Protein AF-A0A009RP65-F1 (afdb_monomer)

Structure (mmCIF, N/CA/C/O backbone):
data_AF-A0A009RP65-F1
#
_entry.id   AF-A0A009RP65-F1
#
loop_
_atom_site.group_PDB
_atom_site.id
_atom_site.type_symbol
_atom_site.label_atom_id
_atom_site.label_alt_id
_atom_site.label_comp_id
_atom_site.label_asym_id
_atom_site.label_entity_id
_atom_site.label_seq_id
_atom_site.pdbx_PDB_ins_code
_atom_site.Cartn_x
_atom_site.Cartn_y
_atom_site.Cartn_z
_atom_site.occupancy
_atom_site.B_iso_or_equiv
_atom_site.auth_seq_id
_atom_site.auth_comp_id
_atom_site.auth_asym_id
_atom_site.auth_atom_id
_atom_site.pdbx_PDB_model_num
ATOM 1 N N . ASN A 1 1 ? -35.824 9.167 12.034 1.00 30.77 1 ASN A N 1
ATOM 2 C CA . ASN A 1 1 ? -34.935 8.505 13.010 1.00 30.77 1 ASN A CA 1
ATOM 3 C C . ASN A 1 1 ? -34.384 7.255 12.363 1.00 30.77 1 ASN A C 1
ATOM 5 O O . ASN A 1 1 ? -35.205 6.460 11.928 1.00 30.77 1 ASN A O 1
ATOM 9 N N . PRO A 1 2 ? -33.060 7.107 12.196 1.00 36.19 2 PRO A N 1
ATOM 10 C CA . PRO A 1 2 ? -32.512 5.823 11.779 1.00 36.19 2 PRO A CA 1
ATOM 11 C C . PRO A 1 2 ? -32.839 4.798 12.873 1.00 36.19 2 PRO A C 1
ATOM 13 O O . PRO A 1 2 ? -32.641 5.084 14.053 1.00 36.19 2 PRO A O 1
ATOM 16 N N . GLU A 1 3 ? -33.415 3.661 12.492 1.00 37.75 3 GLU A N 1
ATOM 17 C CA . GLU A 1 3 ? -33.675 2.555 13.413 1.00 37.75 3 GLU A CA 1
ATOM 18 C C . GLU A 1 3 ? -32.343 2.076 14.001 1.00 37.75 3 GLU A C 1
ATOM 20 O O . GLU A 1 3 ? -31.399 1.746 13.276 1.00 37.75 3 GLU A O 1
ATOM 25 N N . THR A 1 4 ? -32.232 2.107 15.328 1.00 45.53 4 THR A N 1
ATOM 26 C CA . THR A 1 4 ? -31.042 1.630 16.031 1.00 45.53 4 THR A CA 1
ATOM 27 C C . THR A 1 4 ? -31.042 0.106 15.969 1.00 45.53 4 THR A C 1
ATOM 29 O O . THR A 1 4 ? -31.763 -0.545 16.714 1.00 45.53 4 THR A O 1
ATOM 32 N N . ASN A 1 5 ? -30.249 -0.465 15.063 1.00 54.22 5 ASN A N 1
ATOM 33 C CA . ASN A 1 5 ? -30.212 -1.913 14.822 1.00 54.22 5 ASN A CA 1
ATOM 34 C C . ASN A 1 5 ? -29.344 -2.692 15.831 1.00 54.22 5 ASN A C 1
ATOM 36 O O . ASN A 1 5 ? -29.377 -3.921 15.833 1.00 54.22 5 ASN A O 1
ATOM 40 N N . PHE A 1 6 ? -28.548 -2.002 16.661 1.00 54.66 6 PHE A N 1
ATOM 41 C CA . PHE A 1 6 ? -27.631 -2.602 17.638 1.00 54.66 6 PHE A CA 1
ATOM 42 C C . PHE A 1 6 ? -27.196 -1.581 18.706 1.00 54.66 6 PHE A C 1
ATOM 44 O O . PHE A 1 6 ? -26.959 -0.419 18.370 1.00 54.66 6 PHE A O 1
ATOM 51 N N . ILE A 1 7 ? -27.057 -1.996 19.968 1.00 63.34 7 ILE A N 1
ATOM 52 C CA . ILE A 1 7 ? -26.554 -1.177 21.086 1.00 63.34 7 ILE A CA 1
ATOM 53 C C . ILE A 1 7 ? -25.253 -1.792 21.613 1.00 63.34 7 ILE A C 1
ATOM 55 O O . ILE A 1 7 ? -25.121 -3.009 21.708 1.00 63.34 7 ILE A O 1
ATOM 59 N N . ILE A 1 8 ? -24.285 -0.950 21.978 1.00 63.00 8 ILE A N 1
ATOM 60 C CA . ILE A 1 8 ? -23.096 -1.379 22.720 1.00 63.00 8 ILE A CA 1
ATOM 61 C C . ILE A 1 8 ? -23.075 -0.659 24.058 1.00 63.00 8 ILE A C 1
ATOM 63 O O . ILE A 1 8 ? -23.090 0.570 24.108 1.00 63.00 8 ILE A O 1
ATOM 67 N N . GLU A 1 9 ? -23.000 -1.436 25.128 1.00 68.88 9 GLU A N 1
ATOM 68 C CA . GLU A 1 9 ? -22.840 -0.948 26.487 1.00 68.88 9 GLU A CA 1
ATOM 69 C C . GLU A 1 9 ? -21.474 -1.370 27.002 1.00 68.88 9 GLU A C 1
ATOM 71 O O . GLU A 1 9 ? -21.092 -2.535 26.945 1.00 68.88 9 GLU A O 1
ATOM 76 N N . VAL A 1 10 ? -20.714 -0.424 27.527 1.00 66.69 10 VAL A N 1
ATOM 77 C CA . VAL A 1 10 ? -19.483 -0.728 28.245 1.00 66.69 10 VAL A CA 1
ATOM 78 C C . VAL A 1 10 ? -19.730 -0.301 29.688 1.00 66.69 10 VAL A C 1
ATOM 80 O O . VAL A 1 10 ? -20.333 0.737 29.950 1.00 66.69 10 VAL A O 1
ATOM 83 N N . ILE A 1 11 ? -19.382 -1.161 30.637 1.00 74.00 11 ILE A N 1
ATOM 84 C CA . ILE A 1 11 ? -19.786 -1.055 32.037 1.00 74.00 11 ILE A CA 1
ATOM 85 C C . ILE A 1 11 ? -18.536 -1.223 32.889 1.00 74.00 11 ILE A C 1
ATOM 87 O O . ILE A 1 11 ? -17.902 -2.279 32.902 1.00 74.00 11 ILE A O 1
ATOM 91 N N . ARG A 1 12 ? -18.172 -0.175 33.628 1.00 74.44 12 ARG A N 1
ATOM 92 C CA . ARG A 1 12 ? -17.060 -0.253 34.574 1.00 74.44 12 ARG A CA 1
ATOM 93 C C . ARG A 1 12 ? -17.535 -0.897 35.876 1.00 74.44 12 ARG A C 1
ATOM 95 O O . ARG A 1 12 ? -18.351 -0.325 36.593 1.00 74.44 12 ARG A O 1
ATOM 102 N N . SER A 1 13 ? -17.000 -2.066 36.201 1.00 80.69 13 SER A N 1
ATOM 103 C CA . SER A 1 13 ? -17.243 -2.762 37.462 1.00 80.69 13 SER A CA 1
ATOM 104 C C . SER A 1 13 ? -16.479 -2.106 38.611 1.00 80.69 13 SER A C 1
ATOM 106 O O . SER A 1 13 ? -15.271 -1.865 38.522 1.00 80.69 13 SER A O 1
ATOM 108 N N . ALA A 1 14 ? -17.169 -1.874 39.728 1.00 78.00 14 ALA A N 1
ATOM 109 C CA . ALA A 1 14 ? -16.557 -1.392 40.965 1.00 78.00 14 ALA A CA 1
ATOM 110 C C . ALA A 1 14 ? -15.681 -2.460 41.648 1.00 78.00 14 ALA A C 1
ATOM 112 O O . ALA A 1 14 ? -14.744 -2.116 42.367 1.00 78.00 14 ALA A O 1
ATOM 113 N N . SER A 1 15 ? -15.957 -3.745 41.409 1.00 80.50 15 SER A N 1
ATOM 114 C CA . SER A 1 15 ? -15.216 -4.881 41.965 1.00 80.50 15 SER A CA 1
ATOM 115 C C . SER A 1 15 ? -14.414 -5.631 40.888 1.00 80.50 15 SER A C 1
ATOM 117 O O . SER A 1 15 ? -14.840 -5.670 39.727 1.00 80.50 15 SER A O 1
ATOM 119 N N . PRO A 1 16 ? -13.271 -6.252 41.247 1.00 80.69 16 PRO A N 1
ATOM 120 C CA . PRO A 1 16 ? -12.480 -7.052 40.317 1.00 80.69 16 PRO A CA 1
ATOM 121 C C . PRO A 1 16 ? -13.285 -8.210 39.724 1.00 80.69 16 PRO A C 1
ATOM 123 O O . PRO A 1 16 ? -13.956 -8.952 40.447 1.00 80.69 16 PRO A O 1
ATOM 126 N N . LEU A 1 17 ? -13.190 -8.386 38.408 1.00 81.25 17 LEU A N 1
ATOM 127 C CA . LEU A 1 17 ? -13.858 -9.469 37.693 1.00 81.25 17 LEU A CA 1
ATOM 128 C C . LEU A 1 17 ? -13.022 -10.752 37.750 1.00 81.25 17 LEU A C 1
ATOM 130 O O . LEU A 1 17 ? -11.793 -10.730 37.654 1.00 81.25 17 LEU A O 1
ATOM 134 N N . LYS A 1 18 ? -13.687 -11.903 37.890 1.00 75.75 18 LYS A N 1
ATOM 135 C CA . LYS A 1 18 ? -13.013 -13.207 37.869 1.00 75.75 18 LYS A CA 1
ATOM 136 C C . LYS A 1 18 ? -12.710 -13.608 36.426 1.00 75.75 18 LYS A C 1
ATOM 138 O O . LYS A 1 18 ? -13.620 -13.954 35.684 1.00 75.75 18 LYS A O 1
ATOM 143 N N . GLY A 1 19 ? -11.429 -13.610 36.061 1.00 70.38 19 GLY A N 1
ATOM 144 C CA . GLY A 1 19 ? -10.958 -14.131 34.771 1.00 70.38 19 GLY A CA 1
ATOM 145 C C . GLY A 1 19 ? -10.818 -13.099 33.648 1.00 70.38 19 GLY A C 1
ATOM 146 O O . GLY A 1 19 ? -10.384 -13.477 32.566 1.00 70.38 19 GLY A O 1
ATOM 147 N N . GLY A 1 20 ? -11.104 -11.819 33.909 1.00 79.00 20 GLY A N 1
ATOM 148 C CA . GLY A 1 20 ? -10.944 -10.718 32.955 1.00 79.00 20 GLY A CA 1
ATOM 149 C C . GLY A 1 20 ? -12.268 -10.036 32.605 1.00 79.00 20 GLY A C 1
ATOM 150 O O . GLY A 1 20 ? -13.203 -10.056 33.404 1.00 79.00 20 GLY A O 1
ATOM 151 N N . ALA A 1 21 ? -12.339 -9.403 31.435 1.00 79.06 21 ALA A N 1
ATOM 152 C CA . ALA A 1 21 ? -13.537 -8.690 31.002 1.00 79.06 21 ALA A CA 1
ATOM 153 C C . ALA A 1 21 ? -14.664 -9.672 30.654 1.00 79.06 21 ALA A C 1
ATOM 155 O O . ALA A 1 21 ? -14.448 -10.661 29.954 1.00 79.06 21 ALA A O 1
ATOM 156 N N . LEU A 1 22 ? -15.880 -9.381 31.109 1.00 80.12 22 LEU A N 1
ATOM 157 C CA . LEU A 1 22 ? -17.072 -10.149 30.758 1.00 80.12 22 LEU A CA 1
ATOM 158 C C . LEU A 1 22 ? -17.740 -9.494 29.552 1.00 80.12 22 LEU A C 1
ATOM 160 O O . LEU A 1 22 ? -18.088 -8.319 29.608 1.00 80.12 22 LEU A O 1
ATOM 164 N N . VAL A 1 23 ? -17.949 -10.253 28.483 1.00 74.56 23 VAL A N 1
ATOM 165 C CA . VAL A 1 23 ? -18.603 -9.778 27.263 1.00 74.56 23 VAL A CA 1
ATOM 166 C C . VAL A 1 23 ? -19.864 -10.592 27.013 1.00 74.56 23 VAL A C 1
ATOM 168 O O . VAL A 1 23 ? -19.821 -11.818 27.027 1.00 74.56 23 VAL A O 1
ATOM 171 N N . GLN A 1 24 ? -21.004 -9.934 26.819 1.00 73.19 24 GLN A N 1
ATOM 172 C CA . GLN A 1 24 ? -22.311 -10.589 26.711 1.00 73.19 24 GLN A CA 1
ATOM 173 C C . GLN A 1 24 ? -23.106 -10.035 25.537 1.00 73.19 24 GLN A C 1
ATOM 175 O O . GLN A 1 24 ? -23.100 -8.830 25.308 1.00 73.19 24 GLN A O 1
ATOM 180 N N . ILE A 1 25 ? -23.816 -10.908 24.822 1.00 66.62 25 ILE A N 1
ATOM 181 C CA . ILE A 1 25 ? -24.779 -10.504 23.796 1.00 66.62 25 ILE A CA 1
ATOM 182 C C . ILE A 1 25 ? -26.175 -10.807 24.324 1.00 66.62 25 ILE A C 1
ATOM 184 O O . ILE A 1 25 ? -26.576 -11.965 24.433 1.00 66.62 25 ILE A O 1
ATOM 188 N N . ALA A 1 26 ? -26.939 -9.759 24.610 1.00 69.19 26 ALA A N 1
ATOM 189 C CA . ALA A 1 26 ? -28.363 -9.869 24.863 1.00 69.19 26 ALA A CA 1
ATOM 190 C C . ALA A 1 26 ? -29.117 -9.761 23.528 1.00 69.19 26 ALA A C 1
ATOM 192 O O . ALA A 1 26 ? -29.086 -8.727 22.860 1.00 69.19 26 ALA A O 1
ATOM 193 N N . LYS A 1 27 ? -29.817 -10.835 23.144 1.00 60.75 27 LYS A N 1
ATOM 194 C CA . LYS A 1 27 ? -30.819 -10.836 22.065 1.00 60.75 27 LYS A CA 1
ATOM 195 C C . LYS A 1 27 ? -32.222 -10.920 22.685 1.00 60.75 27 LYS A C 1
ATOM 197 O O . LYS A 1 27 ? -32.741 -12.026 22.843 1.00 60.75 27 LYS A O 1
ATOM 202 N N . PRO A 1 28 ? -32.829 -9.798 23.103 1.00 58.56 28 PRO A N 1
ATOM 203 C CA . PRO A 1 28 ? -34.212 -9.811 23.569 1.00 58.56 28 PRO A CA 1
ATOM 204 C C . PRO A 1 28 ? -35.181 -10.121 22.411 1.00 58.56 28 PRO A C 1
ATOM 206 O O . PRO A 1 28 ? -34.918 -9.763 21.265 1.00 58.56 28 PRO A O 1
ATOM 209 N N . ALA A 1 29 ? -36.295 -10.804 22.709 1.00 50.81 29 ALA A N 1
ATOM 210 C CA . ALA A 1 29 ? -37.326 -11.166 21.723 1.00 50.81 29 ALA A CA 1
ATOM 211 C C . ALA A 1 29 ? -38.068 -9.938 21.154 1.00 50.81 29 ALA A C 1
ATOM 213 O O . ALA A 1 29 ? -38.496 -9.951 20.004 1.00 50.81 29 ALA A O 1
ATOM 214 N N . GLU A 1 30 ? -38.148 -8.868 21.945 1.00 47.22 30 GLU A N 1
ATOM 215 C CA . GLU A 1 30 ? -38.510 -7.516 21.529 1.00 47.22 30 G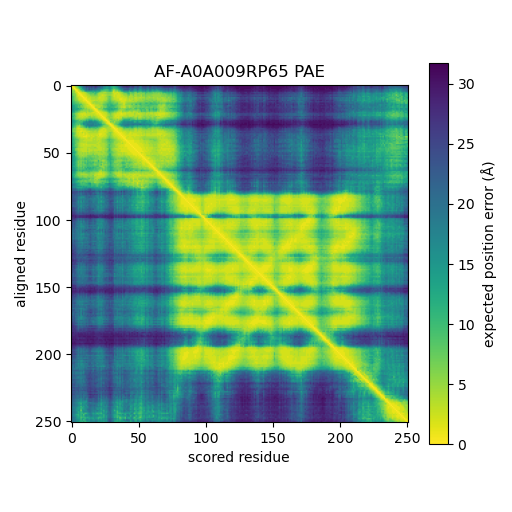LU A CA 1
ATOM 216 C C . GLU A 1 30 ? -37.466 -6.562 22.116 1.00 47.22 30 GLU A C 1
ATOM 218 O O . GLU A 1 30 ? -37.318 -6.461 23.335 1.00 47.22 30 GLU A O 1
ATOM 223 N N . GLY A 1 31 ? -36.687 -5.903 21.261 1.00 58.69 31 GLY A N 1
ATOM 224 C CA . GLY A 1 31 ? -35.648 -4.967 21.681 1.00 58.69 31 GLY A CA 1
ATOM 225 C C . GLY A 1 31 ? -34.472 -4.921 20.714 1.00 58.69 31 GLY A C 1
ATOM 226 O O . GLY A 1 31 ? -34.338 -5.753 19.817 1.00 58.69 31 GLY A O 1
ATOM 227 N N . VAL A 1 32 ? -33.612 -3.925 20.895 1.00 62.47 32 VAL A N 1
ATOM 228 C CA . VAL A 1 32 ? -32.390 -3.789 20.101 1.00 62.47 32 VAL A CA 1
ATOM 229 C C . VAL A 1 32 ? -31.339 -4.753 20.666 1.00 62.47 32 VAL A C 1
ATOM 231 O O . VAL A 1 32 ? -31.161 -4.774 21.883 1.00 62.47 32 VAL A O 1
ATOM 234 N N . PRO A 1 33 ? -30.649 -5.564 19.841 1.00 62.56 33 PRO A N 1
ATOM 235 C CA . PRO A 1 33 ? -29.586 -6.433 20.331 1.00 62.56 33 PRO A CA 1
ATOM 236 C C . PRO A 1 33 ? -28.480 -5.605 20.992 1.00 62.56 33 PRO A C 1
ATOM 238 O O . PRO A 1 33 ? -28.014 -4.626 20.403 1.00 62.56 33 PRO A O 1
ATOM 241 N N . THR A 1 34 ? -28.056 -6.014 22.188 1.00 67.25 34 THR A N 1
ATOM 242 C CA . THR A 1 34 ? -27.082 -5.274 23.003 1.00 67.25 34 THR A CA 1
ATOM 243 C C . THR A 1 34 ? -25.837 -6.114 23.261 1.00 67.25 34 THR A C 1
ATOM 245 O O . THR A 1 34 ? -25.938 -7.243 23.741 1.00 67.25 34 THR A O 1
ATOM 248 N N . LEU A 1 35 ? -24.662 -5.556 22.973 1.00 69.38 35 LEU A N 1
ATOM 249 C CA . LEU A 1 35 ? -23.364 -6.102 23.364 1.00 69.38 35 LEU A CA 1
ATOM 250 C C . LEU A 1 35 ? -22.852 -5.362 24.597 1.00 69.38 35 LEU A C 1
ATOM 252 O O . LEU A 1 35 ? -22.523 -4.181 24.513 1.00 69.38 35 LEU A O 1
ATOM 256 N N . SER A 1 36 ? -22.771 -6.058 25.725 1.00 72.12 36 SER A N 1
ATOM 257 C CA . SER A 1 36 ? -22.310 -5.503 26.997 1.00 72.12 36 SER A CA 1
ATOM 258 C C . SER A 1 36 ? -20.877 -5.954 27.290 1.00 72.12 36 SER A C 1
ATOM 260 O O . SER A 1 36 ? -20.615 -7.154 27.345 1.00 72.12 36 SER A O 1
ATOM 262 N N . ILE A 1 37 ? -19.949 -5.019 27.513 1.00 74.06 37 ILE A N 1
ATOM 263 C CA . ILE A 1 37 ? -18.588 -5.288 28.007 1.00 74.06 37 ILE A CA 1
ATOM 264 C C . ILE A 1 37 ? -18.480 -4.785 29.439 1.00 74.06 37 ILE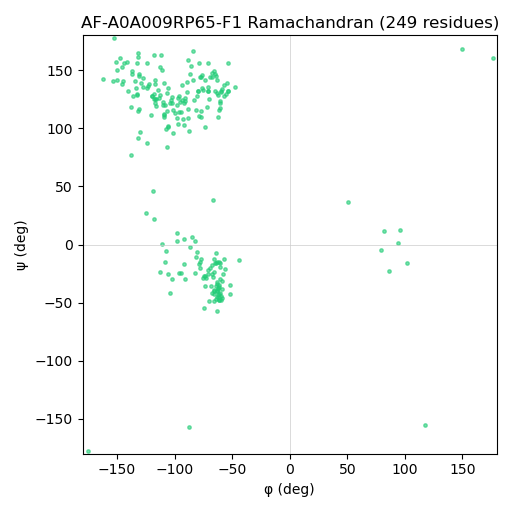 A C 1
ATOM 266 O O . ILE A 1 37 ? -18.457 -3.582 29.680 1.00 74.06 37 ILE A O 1
ATOM 270 N N . THR A 1 38 ? -18.339 -5.690 30.395 1.00 78.12 38 THR A N 1
ATOM 271 C CA . THR A 1 38 ? -18.039 -5.340 31.782 1.00 78.12 38 THR A CA 1
ATOM 272 C C . THR A 1 38 ? -16.540 -5.474 32.035 1.00 78.12 38 THR A C 1
ATOM 274 O O . THR A 1 38 ? -15.966 -6.534 31.786 1.00 78.12 38 THR A O 1
ATOM 277 N N . TYR A 1 39 ? -15.903 -4.415 32.536 1.00 78.12 39 TYR A N 1
ATOM 278 C CA . TYR A 1 39 ? -14.461 -4.363 32.810 1.00 78.12 39 TYR A CA 1
ATOM 279 C C . TYR A 1 39 ? -14.179 -3.689 34.157 1.00 78.12 39 TYR A C 1
ATOM 281 O O . TYR A 1 39 ? -14.918 -2.804 34.575 1.00 78.12 39 TYR A O 1
ATOM 289 N N . HIS A 1 40 ? -13.107 -4.072 34.843 1.00 75.12 40 HIS A N 1
ATOM 290 C CA . HIS A 1 40 ? -12.631 -3.406 36.057 1.00 75.12 40 HIS A CA 1
ATOM 291 C C . HIS A 1 40 ? -11.390 -2.547 35.778 1.00 75.12 40 HIS A C 1
ATOM 293 O O . HIS A 1 40 ? -11.301 -1.408 36.249 1.00 75.12 40 HIS A O 1
ATOM 299 N N . THR A 1 41 ? -10.454 -3.065 34.974 1.00 73.31 41 THR A N 1
ATOM 300 C CA . THR A 1 41 ? -9.183 -2.394 34.644 1.00 73.31 41 THR A CA 1
ATOM 301 C C . THR A 1 41 ? -9.085 -1.976 33.165 1.00 73.31 41 THR A C 1
ATOM 303 O O . THR A 1 41 ? -9.684 -2.611 32.296 1.00 73.31 41 THR A O 1
ATOM 306 N N . PRO A 1 42 ? -8.310 -0.928 32.818 1.00 67.25 42 PRO A N 1
ATOM 307 C CA . PRO A 1 42 ? -8.092 -0.534 31.418 1.00 67.25 42 PRO A CA 1
ATOM 308 C C . PRO A 1 42 ? -7.473 -1.640 30.546 1.00 67.25 42 PRO A C 1
ATOM 310 O O . PRO A 1 42 ? -7.747 -1.724 29.347 1.00 67.25 42 PRO A O 1
ATOM 313 N N . GLN A 1 43 ? -6.646 -2.505 31.142 1.00 67.25 43 GLN A N 1
ATOM 314 C CA . GLN A 1 43 ? -6.057 -3.658 30.461 1.00 67.25 43 GLN A CA 1
ATOM 315 C C . GLN A 1 43 ? -7.127 -4.683 30.068 1.00 67.25 43 GLN A C 1
ATOM 317 O O . GLN A 1 43 ? -7.112 -5.165 28.939 1.00 67.25 43 GLN A O 1
ATOM 322 N N . GLU A 1 44 ? -8.091 -4.959 30.950 1.00 69.88 44 GLU A N 1
ATOM 323 C CA . GLU A 1 44 ? -9.236 -5.833 30.656 1.00 69.88 44 GLU A CA 1
ATOM 324 C C . GLU A 1 44 ? -10.084 -5.298 29.506 1.00 69.88 44 GLU A C 1
ATOM 326 O O . GLU A 1 44 ? -10.470 -6.061 28.626 1.00 69.88 44 GLU A O 1
ATOM 331 N N . LEU A 1 45 ? -10.328 -3.987 29.476 1.00 64.25 45 LEU A N 1
ATOM 332 C CA . LEU A 1 45 ? -11.065 -3.352 28.386 1.00 64.25 45 LEU A CA 1
ATOM 333 C C . LEU A 1 45 ? -10.325 -3.493 27.050 1.00 64.25 45 LEU A C 1
ATOM 335 O O . LEU A 1 45 ? -10.918 -3.878 26.046 1.00 64.25 45 LEU A O 1
ATOM 339 N N . THR A 1 46 ? -9.014 -3.246 27.049 1.00 65.38 46 THR A N 1
ATOM 340 C CA . THR A 1 46 ? -8.169 -3.398 25.852 1.00 65.38 46 THR A CA 1
ATOM 341 C C . THR A 1 46 ? -8.153 -4.846 25.362 1.00 65.38 46 THR A C 1
ATOM 343 O O . THR A 1 46 ? -8.283 -5.106 24.167 1.00 65.38 46 THR A O 1
ATOM 346 N N . ALA A 1 47 ? -8.034 -5.804 26.281 1.00 69.75 47 ALA A N 1
ATOM 347 C CA . ALA A 1 47 ? -8.071 -7.219 25.951 1.00 69.75 47 ALA A CA 1
ATOM 348 C C . ALA A 1 47 ? -9.447 -7.656 25.429 1.00 69.75 47 ALA A C 1
ATOM 350 O O . ALA A 1 47 ? -9.500 -8.398 24.453 1.00 69.75 47 ALA A O 1
ATOM 351 N N . ALA A 1 48 ? -10.551 -7.152 25.992 1.00 69.81 48 ALA A N 1
ATOM 352 C CA . ALA A 1 48 ? -11.891 -7.419 25.472 1.00 69.81 48 ALA A CA 1
ATOM 353 C C . ALA A 1 48 ? -12.075 -6.915 24.039 1.00 69.81 48 ALA A C 1
ATOM 355 O O . ALA A 1 48 ? -12.614 -7.640 23.204 1.00 69.81 48 ALA A O 1
ATOM 356 N N . ILE A 1 49 ? -11.580 -5.712 23.735 1.00 68.00 49 ILE A N 1
ATOM 357 C CA . ILE A 1 49 ? -11.577 -5.181 22.366 1.00 68.00 49 ILE A CA 1
ATOM 358 C C . ILE A 1 49 ? -10.773 -6.110 21.454 1.00 68.00 49 ILE A C 1
ATOM 360 O O . ILE A 1 49 ? -11.280 -6.506 20.410 1.00 68.00 49 ILE A O 1
ATOM 364 N N . ASN A 1 50 ? -9.570 -6.523 21.871 1.00 69.44 50 ASN A N 1
ATOM 365 C CA . ASN A 1 50 ? -8.727 -7.446 21.104 1.00 69.44 50 ASN A CA 1
ATOM 366 C C . ASN A 1 50 ? -9.384 -8.822 20.883 1.00 69.44 50 ASN A C 1
ATOM 368 O O . ASN A 1 50 ? -9.205 -9.419 19.824 1.00 69.44 50 ASN A O 1
ATOM 372 N N . GLY A 1 51 ? -10.157 -9.323 21.851 1.00 68.75 51 GLY A N 1
ATOM 373 C CA . GLY A 1 51 ? -10.953 -10.545 21.713 1.00 68.75 51 GLY A CA 1
ATOM 374 C C . GLY A 1 51 ? -12.095 -10.384 20.710 1.00 68.75 51 GLY A C 1
ATOM 375 O O . GLY A 1 51 ? -12.301 -11.243 19.861 1.00 68.75 51 GLY A O 1
ATOM 376 N N . LEU A 1 52 ? -12.786 -9.246 20.726 1.00 66.62 52 LEU A N 1
ATOM 377 C CA . LEU A 1 52 ? -13.902 -8.968 19.814 1.00 66.62 52 LEU A CA 1
ATOM 378 C C . LEU A 1 52 ? -13.489 -8.782 18.354 1.00 66.62 52 LEU A C 1
ATOM 380 O O . LEU A 1 52 ? -14.309 -8.938 17.454 1.00 66.62 52 LEU A O 1
ATOM 384 N N . ILE A 1 53 ? -12.218 -8.475 18.121 1.00 63.09 53 ILE A N 1
ATOM 385 C CA . ILE A 1 53 ? -11.613 -8.421 16.788 1.00 63.09 53 ILE A CA 1
ATOM 386 C C . ILE A 1 53 ? -10.859 -9.714 16.452 1.00 63.09 53 ILE A C 1
ATOM 388 O O . ILE A 1 53 ? -10.242 -9.836 15.403 1.00 63.09 53 ILE A O 1
ATOM 392 N N . ASN A 1 54 ? -10.870 -10.721 17.317 1.00 64.06 54 ASN A N 1
ATOM 393 C CA . ASN A 1 54 ? -10.214 -11.986 17.030 1.00 64.06 54 ASN A CA 1
ATOM 394 C C . ASN A 1 54 ? -11.274 -13.055 16.719 1.00 64.06 54 ASN A C 1
ATOM 396 O O . ASN A 1 54 ? -12.022 -13.431 17.624 1.00 64.06 54 ASN A O 1
ATOM 400 N N . PRO A 1 55 ? -11.335 -13.590 15.480 1.00 60.06 55 PRO A N 1
ATOM 401 C CA . PRO A 1 55 ? -12.360 -14.557 15.077 1.00 60.06 55 PRO A CA 1
ATOM 402 C C . PRO A 1 55 ? -12.486 -15.752 16.031 1.00 60.06 55 PRO A C 1
ATOM 404 O O . PRO A 1 55 ? -13.589 -16.220 16.301 1.00 60.06 55 PRO A O 1
ATOM 407 N N . THR A 1 56 ? -11.365 -16.199 16.604 1.00 67.25 56 THR A N 1
ATOM 408 C CA . THR A 1 56 ? -11.303 -17.309 17.566 1.00 67.25 56 THR A CA 1
ATOM 409 C C . THR A 1 56 ? -12.061 -17.016 18.865 1.00 67.25 56 THR A C 1
ATOM 411 O O . THR A 1 56 ? -12.632 -17.919 19.470 1.00 67.25 56 THR A O 1
ATOM 414 N N . TYR A 1 57 ? -12.070 -15.760 19.310 1.00 67.00 57 TYR A N 1
ATOM 415 C CA . TYR A 1 57 ? -12.751 -15.336 20.534 1.00 67.00 57 TYR A CA 1
ATOM 416 C C . TYR A 1 57 ? -14.190 -14.889 20.257 1.00 67.00 57 TYR A C 1
ATOM 418 O O . TYR A 1 57 ? -15.056 -15.094 21.103 1.00 67.00 57 TYR A O 1
ATOM 426 N N . VAL A 1 58 ? -14.473 -14.364 19.058 1.00 62.16 58 VAL A N 1
ATOM 427 C CA . VAL A 1 58 ? -15.839 -14.020 18.626 1.00 62.16 58 VAL A CA 1
ATOM 428 C C . VAL A 1 58 ? -16.758 -15.244 18.644 1.00 62.16 58 VAL A C 1
ATOM 430 O O . VAL A 1 58 ? -17.884 -15.131 19.114 1.00 62.16 58 VAL A O 1
ATOM 433 N N . GLN A 1 59 ? -16.273 -16.428 18.251 1.00 60.28 59 GLN A N 1
ATOM 434 C CA . GLN A 1 59 ? -17.052 -17.679 18.322 1.00 60.28 59 GLN A CA 1
ATOM 435 C C . GLN A 1 59 ? -17.542 -18.022 19.741 1.00 60.28 59 GLN A C 1
ATOM 437 O O . GLN A 1 59 ? -18.552 -18.697 19.908 1.00 60.28 59 GLN A O 1
ATOM 442 N N . GLN A 1 60 ? -16.867 -17.543 20.792 1.00 63.62 60 GLN A N 1
ATOM 443 C CA . GLN A 1 60 ? -17.294 -17.791 22.174 1.00 63.62 60 GLN A CA 1
ATOM 444 C C . GLN A 1 60 ? -18.573 -17.016 22.529 1.00 63.62 60 GLN A C 1
ATOM 446 O O . GLN A 1 60 ? -19.308 -17.417 23.432 1.00 63.62 60 GLN A O 1
ATOM 451 N N . LEU A 1 61 ? -18.878 -15.940 21.796 1.00 60.06 61 LEU A N 1
ATOM 452 C CA . LEU A 1 61 ? -20.078 -15.125 21.993 1.00 60.06 61 LEU A CA 1
ATOM 453 C C . LEU A 1 61 ? -21.352 -15.769 21.436 1.00 60.06 61 LEU A C 1
ATOM 455 O O . LEU A 1 61 ? -22.444 -15.350 21.820 1.00 60.06 61 LEU A O 1
ATOM 459 N N . ASP A 1 62 ? -21.239 -16.832 20.631 1.00 58.81 62 ASP A N 1
ATOM 460 C CA . ASP A 1 62 ? -22.392 -17.625 20.172 1.00 58.81 62 ASP A CA 1
ATOM 461 C C . ASP A 1 62 ? -23.131 -18.310 21.341 1.00 58.81 62 ASP A C 1
ATOM 463 O O . ASP A 1 62 ? -24.276 -18.737 21.204 1.00 58.81 62 ASP A O 1
ATOM 467 N N . THR A 1 63 ? -22.501 -18.369 22.521 1.00 61.22 63 THR A N 1
ATOM 468 C CA . THR A 1 63 ? -23.073 -18.911 23.765 1.00 61.22 63 THR A CA 1
ATOM 469 C C . THR A 1 63 ? -23.776 -17.868 24.646 1.00 61.22 63 THR A C 1
ATOM 471 O O . THR A 1 63 ? -24.220 -18.184 25.748 1.00 61.22 63 THR A O 1
ATOM 474 N 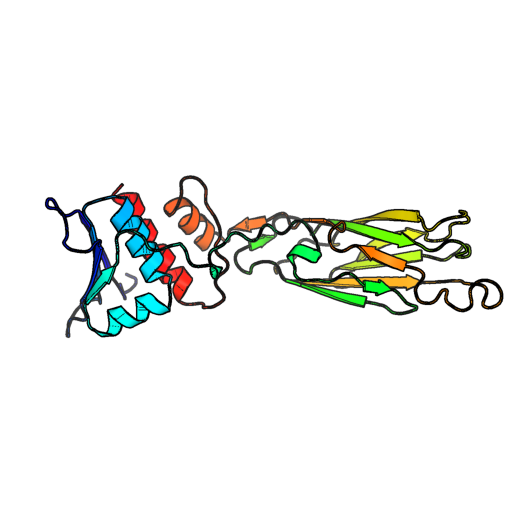N . GLY A 1 64 ? -23.900 -16.618 24.181 1.00 58.59 64 GLY A N 1
ATOM 475 C CA . GLY A 1 64 ? -24.575 -15.521 24.889 1.00 58.59 64 GLY A CA 1
ATOM 476 C C . GLY A 1 64 ? -23.690 -14.750 25.879 1.00 58.59 64 GLY A C 1
ATOM 477 O O . GLY A 1 64 ? -23.946 -13.573 26.136 1.00 58.59 64 GLY A O 1
ATOM 478 N N . SER A 1 65 ? -22.604 -15.348 26.384 1.00 70.75 65 SER A N 1
ATOM 479 C CA . SER A 1 65 ? -21.590 -14.652 27.189 1.00 70.75 65 SER A CA 1
ATOM 480 C C . SER A 1 65 ? -20.217 -15.313 27.104 1.00 70.75 65 SER A C 1
ATOM 482 O O . SER A 1 65 ? -20.128 -16.534 27.179 1.00 70.75 65 SER A O 1
ATOM 484 N N . ALA A 1 66 ? -19.153 -14.516 27.049 1.00 75.94 66 ALA A N 1
ATOM 485 C CA . ALA A 1 66 ? -17.767 -14.963 27.080 1.00 75.94 66 ALA A CA 1
ATOM 486 C C . ALA A 1 66 ? -16.962 -14.167 28.118 1.00 75.94 66 ALA A C 1
ATOM 488 O O . ALA A 1 66 ? -17.185 -12.973 28.319 1.00 75.94 66 ALA A O 1
ATOM 489 N N . ILE A 1 67 ? -16.007 -14.828 28.774 1.00 79.75 67 ILE A N 1
ATOM 490 C CA . ILE A 1 67 ? -15.022 -14.164 29.635 1.00 79.75 67 ILE A CA 1
ATOM 491 C C . ILE A 1 67 ? -13.729 -14.059 28.839 1.00 79.75 67 ILE A C 1
ATOM 493 O O . ILE A 1 67 ? -13.117 -15.073 28.500 1.00 79.75 67 ILE A O 1
ATOM 497 N N . PHE A 1 68 ? -13.314 -12.832 28.544 1.00 80.50 68 PHE A N 1
ATOM 498 C CA . PHE A 1 68 ? -12.066 -12.565 27.850 1.00 80.50 68 PHE A CA 1
ATOM 499 C C . PHE A 1 68 ? -10.923 -12.368 28.848 1.00 80.50 68 PHE A C 1
ATOM 501 O O . PHE A 1 68 ? -11.033 -11.515 29.735 1.00 80.50 68 PHE A O 1
ATOM 508 N N . PRO A 1 69 ? -9.816 -13.131 28.710 1.00 81.06 69 PRO A N 1
ATOM 509 C CA . PRO A 1 69 ? -8.639 -12.979 29.553 1.00 81.06 69 PRO A CA 1
ATOM 510 C C . PRO A 1 69 ? -8.111 -11.546 29.582 1.00 81.06 69 PRO A C 1
ATOM 512 O O . PRO A 1 69 ? -8.258 -10.789 28.628 1.00 81.06 69 PRO A O 1
ATOM 515 N N . THR A 1 70 ? -7.395 -11.204 30.649 1.00 75.25 70 THR A N 1
ATOM 516 C CA . THR A 1 70 ? -6.771 -9.883 30.842 1.00 75.25 70 THR A CA 1
ATOM 517 C C . THR A 1 70 ? -5.677 -9.552 29.821 1.00 75.25 70 THR A C 1
ATOM 519 O O . THR A 1 70 ? -5.301 -8.391 29.677 1.00 75.25 70 THR A O 1
ATOM 522 N N . THR A 1 71 ? -5.167 -10.552 29.099 1.00 76.50 71 THR A N 1
ATOM 523 C CA . THR A 1 71 ? -4.135 -10.403 28.068 1.00 76.50 71 THR A CA 1
ATOM 524 C C . THR A 1 71 ? -4.538 -11.149 26.801 1.00 76.50 71 THR A C 1
ATOM 526 O O . THR A 1 71 ? -4.236 -12.331 26.641 1.00 76.50 71 THR A O 1
ATOM 529 N N . ILE A 1 72 ? -5.204 -10.445 25.887 1.00 72.62 72 ILE A N 1
ATOM 530 C CA . ILE A 1 72 ? -5.394 -10.877 24.500 1.00 72.62 72 ILE A CA 1
ATOM 531 C C . ILE A 1 72 ? -4.547 -9.959 23.619 1.00 72.62 72 ILE A C 1
ATOM 533 O O . ILE A 1 72 ? -4.697 -8.735 23.661 1.00 72.62 72 ILE A O 1
ATOM 537 N N . SER A 1 73 ? -3.635 -10.538 22.839 1.00 67.44 73 SER A N 1
ATOM 538 C CA . SER A 1 73 ? -2.842 -9.791 21.860 1.00 67.44 73 SER A CA 1
ATOM 539 C C . SER A 1 73 ? -3.731 -9.274 20.730 1.00 67.44 73 SER A C 1
ATOM 541 O O . SER A 1 73 ? -4.651 -9.967 20.297 1.00 67.44 73 SER A O 1
ATOM 543 N N . ALA A 1 74 ? -3.429 -8.079 20.218 1.00 60.44 74 ALA A N 1
ATOM 544 C CA . ALA A 1 74 ? -4.059 -7.593 18.996 1.00 60.44 74 ALA A CA 1
ATOM 545 C C . ALA A 1 74 ? -3.810 -8.600 17.855 1.00 60.44 74 ALA A C 1
ATOM 547 O O . ALA A 1 74 ? -2.695 -9.130 17.743 1.00 60.44 74 ALA A O 1
ATOM 548 N N . PRO A 1 75 ? -4.822 -8.906 17.031 1.00 55.78 75 PRO A N 1
ATOM 549 C CA . PRO A 1 75 ? -4.682 -9.908 15.991 1.00 55.78 75 PRO A CA 1
ATOM 550 C C . PRO A 1 75 ? -3.666 -9.459 14.934 1.00 55.78 75 PRO A C 1
ATOM 552 O O . PRO A 1 75 ? -3.512 -8.270 14.660 1.00 55.78 75 PRO A O 1
ATOM 555 N N . ALA A 1 76 ? -2.971 -10.421 14.319 1.00 51.12 76 ALA A N 1
ATOM 556 C CA . ALA A 1 76 ? -1.910 -10.140 13.348 1.00 51.12 76 ALA A CA 1
ATOM 557 C C . ALA A 1 76 ? -2.409 -9.360 12.116 1.00 51.12 76 ALA A C 1
ATOM 559 O O . ALA A 1 76 ? -1.667 -8.558 11.560 1.00 51.12 76 ALA A O 1
ATOM 560 N N . TRP A 1 77 ? -3.679 -9.534 11.734 1.00 49.50 77 TRP A N 1
ATOM 561 C CA . TRP A 1 77 ? -4.313 -8.767 10.657 1.00 49.50 77 TRP A CA 1
ATOM 562 C C . TRP A 1 77 ? -4.485 -7.278 11.007 1.00 49.50 77 TRP A C 1
ATOM 564 O O . TRP A 1 77 ? -4.477 -6.423 10.128 1.00 49.50 77 TRP A O 1
ATOM 574 N N . ALA A 1 78 ? -4.553 -6.939 12.299 1.00 44.19 78 ALA A N 1
ATOM 575 C CA . ALA A 1 78 ? -4.598 -5.560 12.776 1.00 44.19 78 ALA A CA 1
ATOM 576 C C . ALA A 1 78 ? -3.201 -4.925 12.913 1.00 44.19 78 ALA A C 1
ATOM 578 O O . ALA A 1 78 ? -3.082 -3.806 13.417 1.00 44.19 78 ALA A O 1
ATOM 579 N N . GLN A 1 79 ? -2.132 -5.611 12.482 1.00 46.91 79 GLN A N 1
ATOM 580 C CA . GLN A 1 79 ? -0.786 -5.046 12.492 1.00 46.91 79 GLN A CA 1
ATOM 581 C C . GLN A 1 79 ? -0.593 -4.047 11.348 1.00 46.91 79 GLN A C 1
ATOM 583 O O . GLN A 1 79 ? -0.958 -4.272 10.196 1.00 46.91 79 GLN A O 1
ATOM 588 N N . PHE A 1 80 ? 0.007 -2.913 11.697 1.00 53.56 80 PHE A N 1
ATOM 589 C CA . PHE A 1 80 ? 0.226 -1.777 10.812 1.00 53.56 80 PHE A CA 1
ATOM 590 C C . PHE A 1 80 ? 1.131 -2.142 9.639 1.00 53.56 80 PHE A C 1
ATOM 592 O O . PHE A 1 80 ? 2.340 -2.297 9.811 1.00 53.56 80 PHE A O 1
ATOM 599 N N . LYS A 1 81 ? 0.573 -2.204 8.427 1.00 57.12 81 LYS A N 1
ATOM 600 C CA . LYS A 1 81 ? 1.388 -2.286 7.215 1.00 57.12 81 LYS A CA 1
ATOM 601 C C . LYS A 1 81 ? 1.730 -0.875 6.749 1.00 57.12 81 LYS A C 1
ATOM 603 O O . LYS A 1 81 ? 0.916 -0.197 6.124 1.00 57.12 81 LYS A O 1
ATOM 608 N N . LYS A 1 82 ? 2.928 -0.407 7.098 1.00 71.38 82 LYS A N 1
ATOM 609 C CA . LYS A 1 82 ? 3.502 0.779 6.460 1.00 71.38 82 LYS A CA 1
ATOM 610 C C . LYS A 1 82 ? 3.873 0.389 5.031 1.00 71.38 82 LYS A C 1
ATOM 612 O O . LYS A 1 82 ? 4.562 -0.604 4.837 1.00 71.38 82 LYS A O 1
ATOM 617 N N . ILE A 1 83 ? 3.366 1.134 4.055 1.00 83.44 83 ILE A N 1
ATOM 618 C CA . ILE A 1 83 ? 3.664 0.912 2.640 1.00 83.44 83 ILE A CA 1
ATOM 619 C C . ILE A 1 83 ? 4.583 2.045 2.198 1.00 83.44 83 ILE A C 1
ATOM 621 O O . ILE A 1 83 ? 4.105 3.152 1.951 1.00 83.44 83 ILE A O 1
ATOM 625 N N . ASP A 1 84 ? 5.884 1.766 2.142 1.00 88.12 84 ASP A N 1
ATOM 626 C CA . ASP A 1 84 ? 6.902 2.697 1.644 1.00 88.12 84 ASP A CA 1
ATOM 627 C C . ASP A 1 84 ? 7.530 2.204 0.333 1.00 88.12 84 ASP A C 1
ATOM 629 O O . ASP A 1 84 ? 8.070 3.002 -0.435 1.00 88.12 84 ASP A O 1
ATOM 633 N N . THR A 1 85 ? 7.490 0.895 0.082 1.00 93.31 85 THR A N 1
ATOM 634 C CA . THR A 1 85 ? 8.211 0.227 -1.004 1.00 93.31 85 THR A CA 1
ATOM 635 C C . THR A 1 85 ? 7.309 -0.711 -1.805 1.00 93.31 85 THR A C 1
ATOM 637 O O . THR A 1 85 ? 6.223 -1.093 -1.364 1.00 93.31 85 THR A O 1
ATOM 640 N N . LEU A 1 86 ? 7.761 -1.122 -2.993 1.00 91.94 86 LEU A N 1
ATOM 641 C CA . LEU A 1 86 ? 7.070 -2.164 -3.763 1.00 91.94 86 LEU A CA 1
ATOM 642 C C . LEU A 1 86 ? 7.070 -3.512 -3.019 1.00 91.94 86 LEU A C 1
ATOM 644 O O . LEU A 1 86 ? 6.094 -4.258 -3.110 1.00 91.94 86 LEU A O 1
ATOM 648 N N . ALA A 1 87 ? 8.113 -3.800 -2.236 1.00 90.44 87 ALA A N 1
ATOM 649 C CA . ALA A 1 87 ? 8.176 -4.998 -1.400 1.00 90.44 87 ALA A CA 1
ATOM 650 C C . ALA A 1 87 ? 7.094 -5.009 -0.304 1.00 90.44 87 ALA A C 1
ATOM 652 O O . ALA A 1 87 ? 6.503 -6.057 -0.034 1.00 90.44 87 ALA A O 1
ATOM 653 N N . ASP A 1 88 ? 6.746 -3.847 0.263 1.00 85.12 88 ASP A N 1
ATOM 654 C CA . ASP A 1 88 ? 5.651 -3.733 1.240 1.00 85.12 88 ASP A CA 1
ATOM 655 C C . ASP A 1 88 ? 4.282 -4.050 0.618 1.00 85.12 88 ASP A C 1
ATOM 657 O O . ASP A 1 88 ? 3.359 -4.479 1.312 1.00 85.12 88 ASP A O 1
ATOM 661 N N . LEU A 1 89 ? 4.144 -3.910 -0.702 1.00 84.88 89 LEU A N 1
ATOM 662 C CA . LEU A 1 89 ? 2.967 -4.348 -1.460 1.00 84.88 89 LEU A CA 1
ATOM 663 C C . LEU A 1 89 ? 3.002 -5.847 -1.811 1.00 84.88 89 LEU A C 1
ATOM 665 O O . LEU A 1 89 ? 2.089 -6.348 -2.458 1.00 84.88 89 LEU A O 1
ATOM 669 N N . GLY A 1 90 ? 4.017 -6.588 -1.357 1.00 86.81 90 GLY 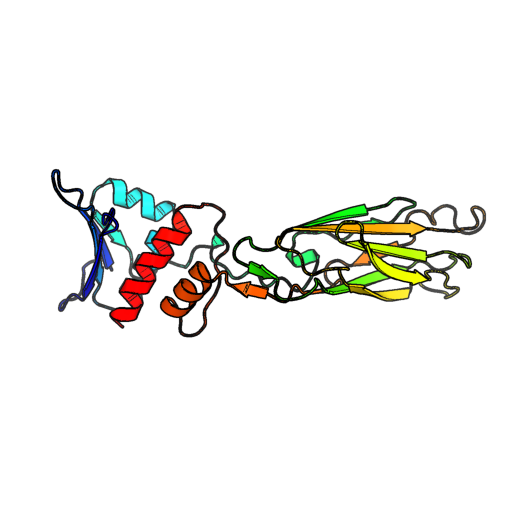A N 1
ATOM 670 C CA . GLY A 1 90 ? 4.185 -8.017 -1.633 1.00 86.81 90 GLY A CA 1
ATOM 671 C C . GLY A 1 90 ? 4.815 -8.318 -2.994 1.00 86.81 90 GLY A C 1
ATOM 672 O O . GLY A 1 90 ? 4.805 -9.469 -3.431 1.00 86.81 90 GLY A O 1
ATOM 673 N N . ILE A 1 91 ? 5.365 -7.309 -3.674 1.00 89.75 91 ILE A N 1
ATOM 674 C CA . ILE A 1 91 ? 6.027 -7.482 -4.968 1.00 89.75 91 ILE A CA 1
ATOM 675 C C . ILE A 1 91 ? 7.460 -7.944 -4.711 1.00 89.75 91 ILE A C 1
ATOM 677 O O . ILE A 1 91 ? 8.211 -7.282 -4.005 1.00 89.75 91 ILE A O 1
ATOM 681 N N . GLN A 1 92 ? 7.837 -9.079 -5.294 1.00 92.00 92 GLN A N 1
ATOM 682 C CA . GLN A 1 92 ? 9.204 -9.591 -5.230 1.00 92.00 92 GLN A CA 1
ATOM 683 C C . GLN A 1 92 ? 10.069 -8.982 -6.325 1.00 92.00 92 GLN A C 1
ATOM 685 O O . GLN A 1 92 ? 9.573 -8.664 -7.402 1.00 92.00 92 GLN A O 1
ATOM 690 N N . ASP A 1 93 ? 11.369 -8.910 -6.071 1.00 91.06 93 ASP A N 1
ATOM 691 C CA . ASP A 1 93 ? 12.394 -8.558 -7.047 1.00 91.06 93 ASP A CA 1
ATOM 692 C C . ASP A 1 93 ? 12.246 -9.318 -8.372 1.00 91.06 93 ASP A C 1
ATOM 694 O O . ASP A 1 93 ? 12.048 -10.534 -8.402 1.00 91.06 93 ASP A O 1
ATOM 698 N N . PHE A 1 94 ? 12.383 -8.606 -9.493 1.00 89.94 94 PHE A N 1
ATOM 699 C CA . PHE A 1 94 ? 12.198 -9.194 -10.821 1.00 89.94 94 PHE A CA 1
ATOM 700 C C . PHE A 1 94 ? 13.124 -8.588 -11.871 1.00 89.94 94 PHE A C 1
ATOM 702 O O . PHE A 1 94 ? 13.539 -7.430 -11.794 1.00 89.94 94 PHE A O 1
ATOM 709 N N . ARG A 1 95 ? 13.431 -9.385 -12.897 1.00 87.38 95 ARG A N 1
ATOM 710 C CA . ARG A 1 95 ? 14.185 -8.939 -14.072 1.00 87.38 95 ARG A CA 1
ATOM 711 C C . ARG A 1 95 ? 13.232 -8.494 -15.178 1.00 87.38 95 ARG A C 1
ATOM 713 O O . ARG A 1 95 ? 12.223 -9.151 -15.429 1.00 87.38 95 ARG A O 1
ATOM 720 N N . LEU A 1 96 ? 13.559 -7.376 -15.817 1.00 81.56 96 LEU A N 1
ATOM 721 C CA . LEU A 1 96 ? 12.857 -6.831 -16.975 1.00 81.56 96 LEU A CA 1
ATOM 722 C C . LEU A 1 96 ? 13.599 -7.242 -18.244 1.00 81.56 96 LEU A C 1
ATOM 724 O O . LEU A 1 96 ? 14.688 -6.739 -18.529 1.00 81.56 96 LEU A O 1
ATOM 728 N N . ASN A 1 97 ? 12.986 -8.145 -19.005 1.00 69.75 97 ASN A N 1
ATOM 729 C CA . ASN A 1 97 ? 13.509 -8.598 -20.292 1.00 69.75 97 ASN A CA 1
ATOM 730 C C . ASN A 1 97 ? 13.020 -7.670 -21.433 1.00 69.75 97 ASN A C 1
ATOM 732 O O . ASN A 1 97 ? 12.648 -6.535 -21.143 1.00 69.75 97 ASN A O 1
ATOM 736 N N . HIS A 1 98 ? 12.973 -8.103 -22.708 1.00 62.31 98 HIS A N 1
ATOM 737 C CA . HIS A 1 98 ? 12.237 -7.402 -23.801 1.00 62.31 98 HIS A CA 1
ATOM 738 C C . HIS A 1 98 ? 10.709 -7.421 -23.577 1.00 62.31 98 HIS A C 1
ATOM 740 O O . HIS A 1 98 ? 9.921 -7.659 -24.487 1.00 62.31 98 HIS A O 1
ATOM 746 N N . ALA A 1 99 ? 10.287 -7.278 -22.331 1.00 70.06 99 ALA A N 1
ATOM 747 C CA . ALA A 1 99 ? 8.934 -7.484 -21.890 1.00 70.06 99 ALA A CA 1
ATOM 748 C C . ALA A 1 99 ? 8.538 -6.316 -21.006 1.00 70.06 99 ALA A C 1
ATOM 750 O O . ALA A 1 99 ? 9.270 -5.898 -20.105 1.00 70.06 99 ALA A O 1
ATOM 751 N N . GLU A 1 100 ? 7.341 -5.822 -21.269 1.00 85.06 100 GLU A N 1
ATOM 752 C CA . GLU A 1 100 ? 6.609 -5.058 -20.287 1.00 85.06 100 GLU A CA 1
ATOM 753 C C . GLU A 1 100 ? 6.288 -5.941 -19.074 1.00 85.06 100 GLU A C 1
ATOM 755 O O . GLU A 1 100 ? 5.965 -7.126 -19.194 1.00 85.06 100 GLU A O 1
ATOM 760 N N . LYS A 1 101 ? 6.374 -5.356 -17.882 1.00 90.31 101 LYS A N 1
ATOM 761 C CA . LYS A 1 101 ? 5.871 -5.958 -16.653 1.00 90.31 101 LYS A CA 1
ATOM 762 C C . LYS A 1 101 ? 4.749 -5.091 -16.120 1.00 90.31 101 LYS A C 1
ATOM 764 O O . LYS A 1 101 ? 4.972 -3.934 -15.774 1.00 90.31 101 LYS A O 1
ATOM 769 N N . ASN A 1 102 ? 3.564 -5.680 -16.024 1.00 92.00 102 ASN A N 1
ATOM 770 C CA . ASN A 1 102 ? 2.433 -5.083 -15.332 1.00 92.00 102 ASN A CA 1
ATOM 771 C C . ASN A 1 102 ? 2.469 -5.496 -13.855 1.00 92.00 102 ASN A C 1
ATOM 773 O O . ASN A 1 102 ? 2.640 -6.675 -13.533 1.00 92.00 102 ASN A O 1
ATOM 777 N N . LEU A 1 103 ? 2.333 -4.510 -12.978 1.00 92.56 103 LEU A N 1
ATOM 778 C CA . LEU A 1 103 ? 2.264 -4.636 -11.530 1.00 92.56 103 LEU A CA 1
ATOM 779 C C . LEU A 1 103 ? 0.963 -3.993 -11.056 1.00 92.56 103 LEU A C 1
ATOM 781 O O . LEU A 1 103 ? 0.621 -2.890 -11.485 1.00 92.56 103 LEU A O 1
ATOM 785 N N . PHE A 1 104 ? 0.272 -4.664 -10.144 1.00 92.06 104 PHE A N 1
ATOM 786 C CA . PHE A 1 104 ? -0.892 -4.112 -9.465 1.00 92.06 104 PHE A CA 1
ATOM 787 C C . PHE A 1 104 ? -0.447 -3.580 -8.106 1.00 92.06 104 PHE A C 1
ATOM 789 O O . PHE A 1 104 ? 0.131 -4.309 -7.302 1.00 92.06 104 PHE A O 1
ATOM 796 N N . LEU A 1 105 ? -0.642 -2.281 -7.894 1.00 91.19 105 LEU A N 1
ATOM 797 C CA . LEU A 1 105 ? -0.350 -1.600 -6.642 1.00 91.19 105 LEU A CA 1
ATOM 798 C C . LEU A 1 105 ? -1.671 -1.415 -5.900 1.00 91.19 105 LEU A C 1
ATOM 800 O O . LEU A 1 105 ? -2.414 -0.469 -6.177 1.00 91.19 105 LEU A O 1
ATOM 804 N N . ASP A 1 106 ? -1.960 -2.336 -4.989 1.00 85.75 106 ASP A N 1
ATOM 805 C CA . ASP A 1 106 ? -3.191 -2.330 -4.205 1.00 85.75 106 ASP A CA 1
ATOM 806 C C . ASP A 1 106 ? -2.942 -1.687 -2.840 1.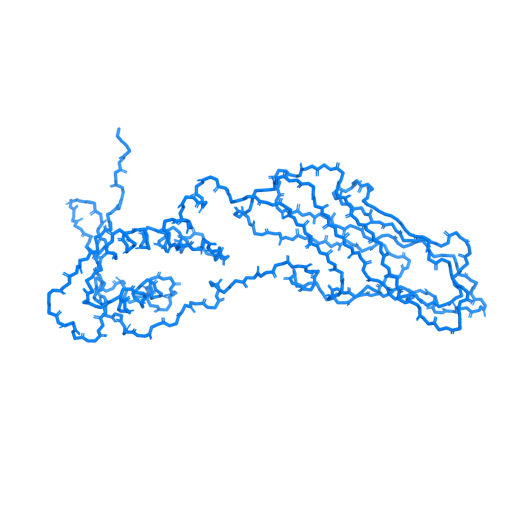00 85.75 106 ASP A C 1
ATOM 808 O O . ASP A 1 106 ? -2.349 -2.280 -1.935 1.00 85.75 106 ASP A O 1
ATOM 812 N N . PHE A 1 107 ? -3.390 -0.440 -2.695 1.00 83.81 107 PHE A N 1
ATOM 813 C CA . PHE A 1 107 ? -3.377 0.265 -1.419 1.00 83.81 107 PHE A CA 1
ATOM 814 C C . PHE A 1 107 ? -4.668 -0.008 -0.634 1.00 83.81 107 PHE A C 1
ATOM 816 O O . PHE A 1 107 ? -5.697 -0.357 -1.219 1.00 83.81 107 PHE A O 1
ATOM 823 N N . PRO A 1 108 ? -4.660 0.190 0.696 1.00 78.06 108 PRO A N 1
ATOM 824 C CA . PRO A 1 108 ? -5.833 -0.051 1.526 1.00 78.06 108 PRO A CA 1
ATOM 825 C C . PRO A 1 108 ? -7.065 0.727 1.048 1.00 78.06 108 PRO A C 1
ATOM 827 O O . PRO A 1 108 ? -7.026 1.950 0.931 1.00 78.06 108 PRO A O 1
ATOM 830 N N . ALA A 1 109 ? -8.200 0.041 0.880 1.00 72.69 109 ALA A N 1
ATOM 831 C CA . ALA A 1 109 ? -9.454 0.628 0.383 1.00 72.69 109 ALA A CA 1
ATOM 832 C C . ALA A 1 109 ? -10.023 1.761 1.264 1.00 72.69 109 ALA A C 1
ATOM 834 O O . ALA A 1 109 ? -10.907 2.518 0.852 1.00 72.69 109 ALA A O 1
ATOM 835 N N . VAL A 1 110 ? -9.541 1.866 2.499 1.00 70.25 110 VAL A N 1
ATOM 836 C CA . VAL A 1 110 ? -9.903 2.892 3.484 1.00 70.25 110 VAL A CA 1
ATOM 837 C C . VAL A 1 110 ? -9.206 4.234 3.235 1.00 70.25 110 VAL A C 1
ATOM 839 O O . VAL A 1 110 ? -9.640 5.267 3.756 1.00 70.25 110 VAL A O 1
ATOM 842 N N . TRP A 1 111 ? -8.146 4.231 2.424 1.00 78.12 111 TRP A N 1
ATOM 843 C CA . TRP A 1 111 ? -7.453 5.435 1.990 1.00 78.12 111 TRP A CA 1
ATOM 844 C C . TRP A 1 111 ? -8.265 6.159 0.916 1.00 78.12 111 TRP A C 1
ATOM 846 O O . TRP A 1 111 ? -8.960 5.566 0.091 1.00 78.12 111 TRP A O 1
ATOM 856 N N . GLN A 1 112 ? -8.183 7.480 0.945 1.00 80.56 112 GLN A N 1
ATOM 857 C CA . GLN A 1 112 ? -8.684 8.364 -0.087 1.00 80.56 112 GLN A CA 1
ATOM 858 C C . GLN A 1 112 ? -7.491 9.169 -0.604 1.00 80.56 112 GLN A C 1
ATOM 860 O O . GLN A 1 112 ? -6.962 9.988 0.157 1.00 80.56 112 GLN A O 1
ATOM 865 N N . PRO A 1 113 ? -7.052 8.947 -1.856 1.00 86.38 113 PRO A N 1
ATOM 866 C CA . PRO A 1 113 ? -5.979 9.732 -2.449 1.00 86.38 113 PRO A CA 1
ATOM 867 C C . PRO A 1 113 ? -6.290 11.228 -2.363 1.00 86.38 113 PRO A C 1
ATOM 869 O O . PRO A 1 113 ? -7.406 11.664 -2.651 1.00 86.38 113 PRO A O 1
ATOM 872 N N . THR A 1 114 ? -5.313 12.008 -1.912 1.00 86.62 114 THR A N 1
ATOM 873 C CA . THR A 1 114 ? -5.395 13.478 -1.859 1.00 86.62 114 THR A CA 1
ATOM 874 C C . THR A 1 114 ? -4.510 14.139 -2.898 1.00 86.62 114 THR A C 1
ATOM 876 O O . THR A 1 114 ? -4.656 15.330 -3.142 1.00 86.62 114 THR A O 1
ATOM 879 N N . ASP A 1 115 ? -3.581 13.376 -3.467 1.00 90.81 115 ASP A N 1
ATOM 880 C CA . ASP A 1 115 ? -2.633 13.818 -4.477 1.00 90.81 115 ASP A CA 1
ATOM 881 C C . ASP A 1 115 ? -2.225 12.620 -5.353 1.00 90.81 115 ASP A C 1
ATOM 883 O O . ASP A 1 115 ? -2.667 11.486 -5.132 1.00 90.81 115 ASP A O 1
ATOM 887 N N . ILE A 1 116 ? -1.391 12.871 -6.357 1.00 92.62 116 ILE A N 1
ATOM 888 C CA . ILE A 1 116 ? -0.898 11.863 -7.287 1.00 92.62 116 ILE A CA 1
ATOM 889 C C . ILE A 1 116 ? -0.020 10.821 -6.583 1.00 92.62 116 ILE A C 1
ATOM 891 O O . ILE A 1 116 ? 0.732 11.113 -5.649 1.00 92.62 116 ILE A O 1
ATOM 895 N N . LEU A 1 117 ? -0.088 9.580 -7.070 1.00 93.25 117 LEU A N 1
ATOM 896 C CA . LEU A 1 117 ? 0.863 8.538 -6.694 1.00 93.25 117 LEU A CA 1
ATOM 897 C C . LEU A 1 117 ? 2.262 8.947 -7.170 1.00 93.25 117 LEU A C 1
ATOM 899 O O . LEU A 1 117 ? 2.446 9.277 -8.340 1.00 93.25 117 LEU A O 1
ATOM 903 N N . GLN A 1 118 ? 3.247 8.884 -6.283 1.00 94.94 118 GLN A N 1
ATOM 904 C CA . GLN A 1 118 ? 4.639 9.198 -6.594 1.00 94.94 118 GLN A CA 1
ATOM 905 C C . GLN A 1 118 ? 5.567 8.112 -6.060 1.00 94.94 118 GLN A C 1
ATOM 907 O O . GLN A 1 118 ? 5.233 7.404 -5.112 1.00 94.94 118 GLN A O 1
ATOM 912 N N . GLY A 1 119 ? 6.746 7.979 -6.645 1.00 94.31 119 GLY A N 1
ATOM 913 C CA . GLY A 1 119 ? 7.705 6.976 -6.208 1.00 94.31 119 GLY A CA 1
ATOM 914 C C . GLY A 1 119 ? 9.032 7.070 -6.931 1.00 94.31 119 GLY A C 1
ATOM 915 O O . GLY A 1 119 ? 9.246 7.944 -7.773 1.00 94.31 119 GLY A O 1
ATOM 916 N N . GLN A 1 120 ? 9.920 6.142 -6.606 1.00 96.12 120 GLN A N 1
ATOM 917 C CA . GLN A 1 120 ? 11.187 5.955 -7.296 1.00 96.12 120 GLN A CA 1
ATOM 918 C C . GLN A 1 120 ? 11.358 4.480 -7.601 1.00 96.12 120 GLN A C 1
ATOM 920 O O . GLN A 1 120 ? 11.249 3.650 -6.706 1.00 96.12 120 GLN A O 1
ATOM 925 N N . ILE A 1 121 ? 11.652 4.150 -8.852 1.00 95.62 121 ILE A N 1
ATOM 926 C CA . ILE A 1 121 ? 12.004 2.784 -9.227 1.00 95.62 121 ILE A CA 1
ATOM 927 C C . ILE A 1 121 ? 13.515 2.664 -9.128 1.00 95.62 121 ILE A C 1
ATOM 929 O O . ILE A 1 121 ? 14.235 3.421 -9.780 1.00 95.62 121 ILE A O 1
ATOM 933 N N . ALA A 1 122 ? 13.980 1.731 -8.301 1.00 94.38 122 ALA A N 1
ATOM 934 C CA . ALA A 1 122 ? 15.385 1.393 -8.144 1.00 94.38 122 ALA A CA 1
ATOM 935 C C . ALA A 1 122 ? 15.719 0.190 -9.027 1.00 94.38 122 ALA A C 1
ATOM 937 O O . ALA A 1 122 ? 15.045 -0.841 -8.994 1.00 94.38 122 ALA A O 1
ATOM 938 N N . LEU A 1 123 ? 16.761 0.330 -9.839 1.00 90.88 123 LEU A N 1
ATOM 939 C CA . LEU A 1 123 ? 17.153 -0.668 -10.823 1.00 90.88 123 LEU A CA 1
ATOM 940 C C . LEU A 1 123 ? 18.659 -0.856 -10.835 1.00 90.88 123 LEU A C 1
ATOM 942 O O . LEU A 1 123 ? 19.433 0.083 -10.667 1.00 90.88 123 LEU A O 1
ATOM 946 N N . ARG A 1 124 ? 19.065 -2.088 -11.106 1.00 88.62 124 ARG A N 1
ATOM 947 C CA . ARG A 1 124 ? 20.435 -2.461 -11.411 1.00 88.62 124 ARG A CA 1
ATOM 948 C C . ARG A 1 124 ? 20.528 -2.798 -12.890 1.00 88.62 124 ARG A C 1
ATOM 950 O O . ARG A 1 124 ? 19.838 -3.700 -13.364 1.00 88.62 124 ARG A O 1
ATOM 957 N N . ILE A 1 125 ? 21.370 -2.057 -13.599 1.00 84.56 125 ILE A N 1
ATOM 958 C CA . ILE A 1 125 ? 21.534 -2.143 -15.050 1.00 84.56 125 ILE A CA 1
ATOM 959 C C . ILE A 1 125 ? 22.861 -2.838 -15.353 1.00 84.56 125 ILE A C 1
ATOM 961 O O . ILE A 1 125 ? 23.893 -2.469 -14.795 1.00 84.56 125 ILE A O 1
ATOM 965 N N . GLN A 1 126 ? 22.848 -3.847 -16.219 1.00 79.69 126 GLN A N 1
ATOM 966 C CA . GLN A 1 126 ? 24.059 -4.447 -16.773 1.00 79.69 126 GLN A CA 1
ATOM 967 C C . GLN A 1 126 ? 24.748 -3.470 -17.724 1.00 79.69 126 GLN A C 1
ATOM 969 O O . GLN A 1 126 ? 24.093 -2.744 -18.468 1.00 79.69 126 GLN A O 1
ATOM 974 N N . SER A 1 127 ? 26.076 -3.478 -17.724 1.00 74.00 127 SER A N 1
ATOM 975 C CA . SER A 1 127 ? 26.835 -2.660 -18.662 1.00 74.00 127 SER A CA 1
ATOM 976 C C . SER A 1 127 ? 26.743 -3.178 -20.102 1.00 74.00 127 SER A C 1
ATOM 978 O O . SER A 1 127 ? 26.509 -4.366 -20.331 1.00 74.00 127 SER A O 1
ATOM 980 N N . GLY A 1 128 ? 26.965 -2.280 -21.066 1.00 72.31 128 GLY A N 1
ATOM 981 C CA . GLY A 1 128 ? 27.072 -2.587 -22.492 1.00 72.31 128 GLY A CA 1
ATOM 982 C C . GLY A 1 128 ? 25.767 -2.395 -23.263 1.00 72.31 128 GLY A C 1
ATOM 983 O O . GLY A 1 128 ? 25.666 -2.815 -24.417 1.00 72.31 128 GLY A O 1
ATOM 984 N N . LEU A 1 129 ? 24.771 -1.749 -22.647 1.00 77.56 129 LEU A N 1
ATOM 985 C CA . LEU A 1 129 ? 23.546 -1.340 -23.329 1.00 77.56 129 LEU A CA 1
ATOM 986 C C . LEU A 1 129 ? 23.828 -0.186 -24.294 1.00 77.56 129 LEU A C 1
ATOM 988 O O . LEU A 1 129 ? 24.470 0.802 -23.933 1.00 77.56 129 LEU A O 1
ATOM 992 N N . LEU A 1 130 ? 23.328 -0.299 -25.526 1.00 76.81 130 LEU A N 1
ATOM 993 C CA . LEU A 1 130 ? 23.592 0.683 -26.574 1.00 76.81 130 LEU A CA 1
ATOM 994 C C . LEU A 1 130 ? 22.726 1.931 -26.408 1.00 76.81 130 LEU A C 1
ATOM 996 O O . LEU A 1 130 ? 21.633 1.899 -25.828 1.00 76.81 130 LEU A O 1
ATOM 1000 N N . GLN A 1 131 ? 23.214 3.036 -26.974 1.00 77.44 131 GLN A N 1
ATOM 1001 C CA . GLN A 1 131 ? 22.495 4.303 -27.035 1.00 77.44 131 GLN A CA 1
ATOM 1002 C C . GLN A 1 131 ? 21.102 4.108 -27.652 1.00 77.44 131 GLN A C 1
ATOM 1004 O O . GLN A 1 131 ? 20.951 3.460 -28.682 1.00 77.44 131 GLN A O 1
ATOM 1009 N N . GLY A 1 132 ? 20.084 4.672 -27.000 1.00 78.62 132 GLY A N 1
ATOM 1010 C CA . GLY A 1 132 ? 18.675 4.466 -27.350 1.00 78.62 132 GLY A CA 1
ATOM 1011 C C . GLY A 1 132 ? 17.958 3.472 -26.436 1.00 78.62 132 GLY A C 1
ATOM 1012 O O . GLY A 1 132 ? 16.732 3.517 -26.360 1.00 78.62 132 GLY A O 1
ATOM 1013 N N . SER A 1 133 ? 18.700 2.668 -25.663 1.00 84.38 133 SER A N 1
ATOM 1014 C CA . SER A 1 133 ? 18.103 1.842 -24.612 1.00 84.38 133 SER A CA 1
ATOM 1015 C C . SER A 1 133 ? 17.485 2.712 -23.514 1.00 84.38 133 SER A C 1
ATOM 1017 O O . SER A 1 133 ? 18.108 3.670 -23.033 1.00 84.38 133 SER A O 1
ATOM 1019 N N . ASN A 1 134 ? 16.250 2.400 -23.128 1.00 88.38 134 ASN A N 1
ATOM 1020 C CA . ASN A 1 134 ? 15.519 3.118 -22.094 1.00 88.38 134 ASN A CA 1
ATOM 1021 C C . ASN A 1 134 ? 14.577 2.199 -21.309 1.00 88.38 134 ASN A C 1
ATOM 1023 O O . ASN A 1 134 ? 14.197 1.124 -21.766 1.00 88.38 134 ASN A O 1
ATOM 1027 N N . ILE A 1 135 ? 14.194 2.665 -20.127 1.00 90.38 135 ILE A N 1
ATOM 1028 C CA . ILE A 1 135 ? 13.079 2.134 -19.356 1.00 90.38 135 ILE A CA 1
ATOM 1029 C C . ILE A 1 135 ? 12.031 3.231 -19.212 1.00 90.38 135 ILE A C 1
ATOM 1031 O O . ILE A 1 135 ? 12.361 4.391 -18.953 1.00 90.38 135 ILE A O 1
ATOM 1035 N N . THR A 1 136 ? 10.771 2.852 -19.370 1.00 93.31 136 THR A N 1
ATOM 1036 C CA . THR A 1 136 ? 9.616 3.737 -19.265 1.00 93.31 136 THR A CA 1
ATOM 1037 C C . THR A 1 136 ? 8.617 3.148 -18.279 1.00 93.31 136 THR A C 1
ATOM 1039 O O . THR A 1 136 ? 8.333 1.954 -18.308 1.00 93.31 136 THR A O 1
ATOM 1042 N N . ALA A 1 137 ? 8.080 3.978 -17.392 1.00 95.25 137 ALA A N 1
ATOM 1043 C CA . 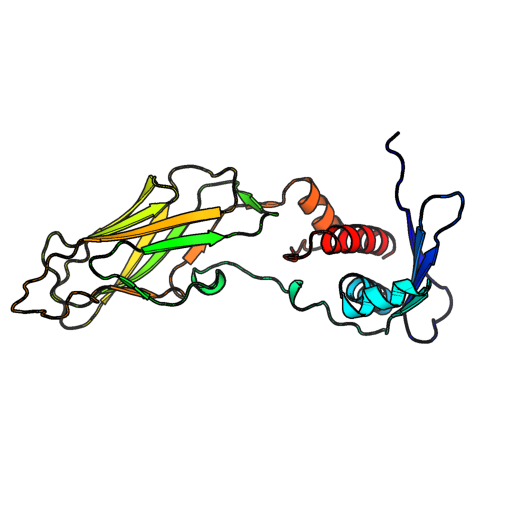ALA A 1 137 ? 7.026 3.609 -16.464 1.00 95.25 137 ALA A CA 1
ATOM 1044 C C . ALA A 1 137 ? 5.714 4.280 -16.862 1.00 95.25 137 ALA A C 1
ATOM 1046 O O . ALA A 1 137 ? 5.684 5.472 -17.176 1.00 95.25 137 ALA A O 1
ATOM 1047 N N . TRP A 1 138 ? 4.625 3.528 -16.767 1.00 95.56 138 TRP A N 1
ATOM 1048 C CA . TRP A 1 138 ? 3.266 4.004 -16.969 1.00 95.56 138 TRP A CA 1
ATOM 1049 C C . TRP A 1 138 ? 2.431 3.691 -15.735 1.00 95.56 138 TRP A C 1
ATOM 1051 O O . TRP A 1 138 ? 2.481 2.573 -15.230 1.00 95.56 138 TRP A O 1
ATOM 1061 N N . ILE A 1 139 ? 1.637 4.649 -15.269 1.00 95.12 139 ILE A N 1
ATOM 1062 C CA . ILE A 1 139 ? 0.674 4.444 -14.183 1.00 95.12 139 ILE A CA 1
ATOM 1063 C C . ILE A 1 139 ? -0.719 4.675 -14.752 1.00 95.12 139 ILE A C 1
ATOM 1065 O O . ILE A 1 139 ? -1.000 5.749 -15.283 1.00 95.12 139 ILE A O 1
ATOM 1069 N N . ASN A 1 140 ? -1.585 3.663 -14.664 1.00 92.44 140 ASN A N 1
ATOM 1070 C CA . ASN A 1 140 ? -2.941 3.681 -15.228 1.00 92.44 140 ASN A CA 1
ATOM 1071 C C . ASN A 1 140 ? -2.963 4.104 -16.714 1.00 92.44 140 ASN A C 1
ATOM 1073 O O . ASN A 1 140 ? -3.845 4.835 -17.154 1.00 92.44 140 ASN A O 1
ATOM 1077 N N . GLY A 1 141 ? -1.949 3.685 -17.479 1.00 89.94 141 GLY A N 1
ATOM 1078 C CA . GLY A 1 141 ? -1.793 4.021 -18.900 1.00 89.94 141 GLY A CA 1
ATOM 1079 C C . GLY A 1 141 ? -1.236 5.422 -19.194 1.00 89.94 141 GLY A C 1
ATOM 1080 O O . GLY A 1 141 ? -0.961 5.721 -20.352 1.00 89.94 141 GLY A O 1
ATOM 1081 N N . GLY A 1 142 ? -1.022 6.275 -18.187 1.00 92.94 142 GLY A N 1
ATOM 1082 C CA . GLY A 1 142 ? -0.348 7.570 -18.341 1.00 92.94 142 GLY A CA 1
ATOM 1083 C C . GLY A 1 142 ? 1.166 7.457 -18.156 1.00 92.94 142 GLY A C 1
ATOM 1084 O O . GLY A 1 142 ? 1.618 6.736 -17.267 1.00 92.94 142 GLY A O 1
ATOM 1085 N N . LEU A 1 143 ? 1.951 8.165 -18.979 1.00 94.62 143 LEU A N 1
ATOM 1086 C CA . LEU A 1 143 ? 3.414 8.195 -18.861 1.00 94.62 143 LEU A CA 1
ATOM 1087 C C . LEU A 1 143 ? 3.801 8.766 -17.495 1.00 94.62 143 LEU A C 1
ATOM 1089 O O . LEU A 1 143 ? 3.500 9.921 -17.205 1.00 94.62 143 LEU A O 1
ATOM 1093 N N . ALA A 1 144 ? 4.466 7.954 -16.678 1.00 94.38 144 ALA A N 1
ATOM 1094 C CA . ALA A 1 144 ? 4.791 8.292 -15.298 1.00 94.38 144 ALA A CA 1
ATOM 1095 C C . ALA A 1 144 ? 6.265 8.649 -15.084 1.00 94.38 144 ALA A C 1
ATOM 1097 O O . ALA A 1 144 ? 6.595 9.381 -14.154 1.00 94.38 144 ALA A O 1
ATOM 1098 N N . GLY A 1 145 ? 7.160 8.143 -15.931 1.00 94.25 145 GLY A N 1
ATOM 1099 C CA . GLY A 1 145 ? 8.588 8.440 -15.867 1.00 94.25 145 GLY A CA 1
ATOM 1100 C C . GLY A 1 145 ? 9.372 7.656 -16.910 1.00 94.25 145 GLY A C 1
ATOM 1101 O O . GLY A 1 145 ? 8.890 6.656 -17.436 1.00 94.25 145 GLY A O 1
ATOM 1102 N N . SER A 1 146 ? 10.584 8.104 -17.227 1.00 92.62 146 SER A N 1
ATOM 1103 C CA . SER A 1 146 ? 11.502 7.346 -18.080 1.00 92.62 146 SER A CA 1
ATOM 1104 C C . SER A 1 146 ? 12.957 7.648 -17.741 1.00 92.62 146 SER A C 1
ATOM 1106 O O . SER A 1 146 ? 13.280 8.698 -17.180 1.00 92.62 146 SER A O 1
ATOM 1108 N N . MET A 1 147 ? 13.841 6.717 -18.081 1.00 92.00 147 MET A N 1
ATOM 1109 C CA . MET A 1 147 ? 15.279 6.846 -17.891 1.00 92.00 147 MET A CA 1
ATOM 1110 C C . MET A 1 147 ? 16.024 6.153 -19.029 1.00 92.00 147 MET A C 1
ATOM 1112 O O . MET A 1 147 ? 15.675 5.050 -19.443 1.00 92.00 147 MET A O 1
ATOM 1116 N N . LYS A 1 148 ? 17.091 6.792 -19.517 1.00 89.25 148 LYS A N 1
ATOM 1117 C CA . LYS A 1 148 ? 18.038 6.154 -20.437 1.00 89.25 148 LYS A CA 1
ATOM 1118 C C . LYS A 1 148 ? 18.852 5.112 -19.675 1.00 89.25 148 LYS A C 1
ATOM 1120 O O . LYS A 1 148 ? 19.372 5.408 -18.604 1.00 89.25 148 LYS A O 1
ATOM 1125 N N . THR A 1 149 ? 18.966 3.919 -20.243 1.00 82.56 149 THR A N 1
ATOM 1126 C CA . THR A 1 149 ? 19.661 2.778 -19.625 1.00 82.56 149 THR A CA 1
ATOM 1127 C C . THR A 1 149 ? 20.997 2.474 -20.299 1.00 82.56 149 THR A C 1
ATOM 1129 O O . THR A 1 149 ? 21.746 1.639 -19.808 1.00 82.56 149 THR A O 1
ATOM 1132 N N . ALA A 1 150 ? 21.315 3.170 -21.396 1.00 76.81 150 ALA A N 1
ATOM 1133 C CA . ALA A 1 150 ? 22.608 3.083 -22.061 1.00 76.81 150 ALA A CA 1
ATOM 1134 C C . ALA A 1 150 ? 23.735 3.534 -21.120 1.00 76.81 150 ALA A C 1
ATOM 1136 O O . ALA A 1 150 ? 23.778 4.700 -20.720 1.00 76.81 150 ALA A O 1
ATOM 1137 N N . ASP A 1 151 ? 24.634 2.611 -20.784 1.00 70.31 151 ASP A N 1
ATOM 1138 C CA . ASP A 1 151 ? 25.798 2.874 -19.943 1.00 70.31 151 ASP A CA 1
ATOM 1139 C C . ASP A 1 151 ? 26.952 1.933 -20.324 1.00 70.31 151 ASP A C 1
ATOM 1141 O O . ASP A 1 151 ? 26.744 0.756 -20.637 1.00 70.31 151 ASP A O 1
ATOM 1145 N N . LEU A 1 152 ? 28.170 2.473 -20.308 1.00 57.50 152 LEU A N 1
ATOM 1146 C CA . LEU A 1 152 ? 29.414 1.817 -20.729 1.00 57.50 152 LEU A CA 1
ATOM 1147 C C . LEU A 1 152 ? 30.399 1.735 -19.549 1.00 57.50 152 LEU A C 1
ATOM 1149 O O . LEU A 1 152 ? 31.571 2.081 -19.672 1.00 57.50 152 LEU A O 1
ATOM 1153 N N . ALA A 1 153 ? 29.913 1.324 -18.378 1.00 63.03 153 ALA A N 1
ATOM 1154 C CA . ALA A 1 153 ? 30.739 1.108 -17.185 1.00 63.03 153 ALA A CA 1
ATOM 1155 C C . ALA A 1 153 ? 31.397 -0.293 -17.186 1.00 63.03 153 ALA A C 1
ATOM 1157 O O . ALA A 1 153 ? 31.001 -1.158 -17.954 1.00 63.03 153 ALA A O 1
ATOM 1158 N N . SER A 1 154 ? 32.391 -0.594 -16.345 1.00 58.59 154 SER A N 1
ATOM 1159 C CA . SER A 1 154 ? 32.895 -1.985 -16.244 1.00 58.59 154 SER A CA 1
ATOM 1160 C C . SER A 1 154 ? 31.940 -2.910 -15.487 1.00 58.59 154 SER A C 1
ATOM 1162 O O . SER A 1 154 ? 31.906 -4.109 -15.748 1.00 58.59 154 SER A O 1
ATOM 1164 N N . ASP A 1 155 ? 31.144 -2.347 -14.576 1.00 70.94 155 ASP A N 1
ATOM 1165 C CA . ASP A 1 155 ? 30.319 -3.083 -13.620 1.00 70.94 155 ASP A CA 1
ATOM 1166 C C . ASP A 1 155 ? 28.836 -2.701 -13.715 1.00 70.94 155 ASP A C 1
ATOM 1168 O O . ASP A 1 155 ? 28.509 -1.593 -14.148 1.00 70.94 155 ASP A O 1
ATOM 1172 N N . PRO A 1 156 ? 27.908 -3.584 -13.290 1.00 72.31 156 PRO A N 1
ATOM 1173 C CA . PRO A 1 156 ? 26.492 -3.249 -13.232 1.00 72.31 156 PRO A CA 1
ATOM 1174 C C . PRO A 1 156 ? 26.231 -2.060 -12.305 1.00 72.31 156 PRO A C 1
ATOM 1176 O O . PRO A 1 156 ? 26.658 -2.067 -11.147 1.00 72.31 156 PRO A O 1
ATOM 1179 N N . VAL A 1 157 ? 25.465 -1.079 -12.779 1.00 82.56 157 VAL A N 1
ATOM 1180 C CA . VAL A 1 157 ? 25.259 0.192 -12.077 1.00 82.56 157 VAL A CA 1
ATOM 1181 C C . VAL A 1 157 ? 23.867 0.253 -11.460 1.00 82.56 157 VAL A C 1
ATOM 1183 O O . VAL A 1 157 ? 22.868 -0.063 -12.108 1.00 82.56 157 VAL A O 1
ATOM 1186 N N . ASN A 1 158 ? 23.792 0.689 -10.201 1.00 88.12 158 ASN A N 1
ATOM 1187 C CA . ASN A 1 158 ? 22.521 1.004 -9.553 1.00 88.12 158 ASN A CA 1
ATOM 1188 C C . ASN A 1 158 ? 22.059 2.401 -9.987 1.00 88.12 158 ASN A C 1
ATOM 1190 O O . ASN A 1 158 ? 22.803 3.380 -9.892 1.00 88.12 158 ASN A O 1
ATOM 1194 N N . ARG A 1 159 ? 20.820 2.492 -10.458 1.00 89.56 159 ARG A N 1
ATOM 1195 C CA . ARG A 1 159 ? 20.161 3.716 -10.907 1.00 89.56 159 ARG A CA 1
ATOM 1196 C C . ARG A 1 159 ? 18.774 3.807 -10.284 1.00 89.56 159 ARG A C 1
ATOM 1198 O O . ARG A 1 159 ? 18.209 2.812 -9.836 1.00 89.56 159 ARG A O 1
ATOM 1205 N N . GLN A 1 160 ? 18.226 5.013 -10.281 1.00 92.75 160 GLN A N 1
ATOM 1206 C CA . GLN A 1 160 ? 16.862 5.255 -9.836 1.00 92.75 160 GLN A CA 1
ATOM 1207 C C . GLN A 1 160 ? 16.222 6.360 -10.664 1.00 92.75 160 GLN A C 1
ATOM 1209 O O . GLN A 1 160 ? 16.881 7.354 -10.975 1.00 92.75 160 GLN A O 1
ATOM 1214 N N . PHE A 1 161 ? 14.946 6.207 -11.002 1.00 94.62 161 PHE A N 1
ATOM 1215 C CA . PHE A 1 161 ? 14.174 7.271 -11.637 1.00 94.62 161 PHE A CA 1
ATOM 1216 C C . PHE A 1 161 ? 12.847 7.479 -10.928 1.00 94.62 161 PHE A C 1
ATOM 1218 O O . PHE A 1 161 ? 12.251 6.543 -10.394 1.00 94.62 161 PHE A O 1
ATOM 1225 N N . ASN A 1 162 ? 12.403 8.732 -10.921 1.00 96.44 162 ASN A N 1
ATOM 1226 C CA . ASN A 1 162 ? 11.143 9.112 -10.307 1.00 96.44 162 ASN A CA 1
ATOM 1227 C C . ASN A 1 162 ? 9.973 8.709 -11.208 1.00 96.44 162 ASN A C 1
ATOM 1229 O O . ASN A 1 162 ? 10.055 8.829 -12.433 1.00 96.44 162 ASN A O 1
ATOM 1233 N N . ILE A 1 163 ? 8.878 8.292 -10.582 1.00 96.31 163 ILE A N 1
ATOM 1234 C CA . ILE A 1 163 ? 7.597 8.035 -11.231 1.00 96.31 163 ILE A CA 1
ATOM 1235 C C . ILE A 1 163 ? 6.511 8.888 -10.588 1.00 96.31 163 ILE A C 1
ATOM 1237 O O . ILE A 1 163 ? 6.459 9.019 -9.365 1.00 96.31 163 ILE A O 1
ATOM 1241 N N . PHE A 1 164 ? 5.637 9.448 -11.416 1.00 95.62 164 PHE A N 1
ATOM 1242 C CA . PHE A 1 164 ? 4.516 10.281 -10.994 1.00 95.62 164 PHE A CA 1
ATOM 1243 C C . PHE A 1 164 ? 3.271 9.880 -11.774 1.00 95.62 164 PHE A C 1
ATOM 1245 O O . PHE A 1 164 ? 3.294 9.822 -13.000 1.00 95.62 164 PHE A O 1
ATOM 1252 N N . ALA A 1 165 ? 2.170 9.592 -11.090 1.00 93.69 165 ALA A N 1
ATOM 1253 C CA . ALA A 1 165 ? 0.903 9.383 -11.768 1.00 93.69 165 ALA A CA 1
ATOM 1254 C C . ALA A 1 165 ? 0.461 10.677 -12.454 1.00 93.69 165 ALA A C 1
ATOM 1256 O O . ALA A 1 165 ? 0.659 11.775 -11.938 1.00 93.69 165 ALA A O 1
ATOM 1257 N N . LYS A 1 166 ? -0.174 10.531 -13.617 1.00 90.69 166 LYS A N 1
ATOM 1258 C CA . LYS A 1 166 ? -0.662 11.660 -14.413 1.00 90.69 166 LYS A CA 1
ATOM 1259 C C . LYS A 1 166 ? -1.725 12.479 -13.671 1.00 90.69 166 LYS A C 1
ATOM 1261 O O . LYS A 1 166 ? -1.780 13.694 -13.817 1.00 90.69 166 LYS A O 1
ATOM 1266 N N . GLU A 1 167 ? -2.590 11.800 -12.922 1.00 89.81 167 GLU A N 1
ATOM 1267 C CA . GLU A 1 167 ? -3.782 12.375 -12.300 1.00 89.81 167 GLU A CA 1
ATOM 1268 C C . GLU A 1 167 ? -3.999 11.784 -10.904 1.00 89.81 167 GLU A C 1
ATOM 1270 O O . GLU A 1 167 ? -3.529 10.685 -10.585 1.00 89.81 167 GLU A O 1
ATOM 1275 N N . ILE A 1 168 ? -4.729 12.525 -10.069 1.00 88.88 168 ILE A N 1
ATOM 1276 C CA . ILE A 1 168 ? -5.176 12.050 -8.761 1.00 88.88 168 ILE A CA 1
ATOM 1277 C C . ILE A 1 168 ? -6.267 11.005 -9.008 1.00 88.88 168 ILE A C 1
ATOM 1279 O O . ILE A 1 168 ? -7.303 11.305 -9.599 1.00 88.88 168 ILE A O 1
ATOM 1283 N N . SER A 1 169 ? -6.029 9.768 -8.575 1.00 84.81 169 SER A N 1
ATOM 1284 C CA . SER A 1 169 ? -6.997 8.681 -8.736 1.00 84.81 169 SER A CA 1
ATOM 1285 C C . SER A 1 169 ? -8.117 8.785 -7.702 1.00 84.81 169 SER A C 1
ATOM 1287 O O . SER A 1 169 ? -7.879 9.093 -6.537 1.00 84.81 169 SER A O 1
ATOM 1289 N N . ASN A 1 170 ? -9.338 8.429 -8.100 1.00 80.56 170 ASN A N 1
ATOM 1290 C CA . ASN A 1 170 ? -10.455 8.234 -7.169 1.00 80.56 170 ASN A CA 1
ATOM 1291 C C . ASN A 1 170 ? -10.419 6.856 -6.483 1.00 80.56 170 ASN A C 1
ATOM 1293 O O . ASN A 1 170 ? -11.235 6.576 -5.604 1.00 80.56 170 ASN A O 1
ATOM 1297 N N . THR A 1 171 ? -9.498 5.984 -6.899 1.00 85.75 171 THR A N 1
ATOM 1298 C CA . THR A 1 171 ? -9.330 4.620 -6.390 1.00 85.75 171 THR A CA 1
ATOM 1299 C C . THR A 1 171 ? -7.962 4.445 -5.737 1.00 85.75 171 THR A C 1
ATOM 1301 O O . THR A 1 171 ? -7.039 5.229 -5.955 1.00 85.75 171 THR A O 1
ATOM 1304 N N . THR A 1 172 ? -7.830 3.391 -4.940 1.00 85.50 172 THR A N 1
ATOM 1305 C CA . THR A 1 172 ? -6.594 3.011 -4.244 1.00 85.50 172 THR A CA 1
ATOM 1306 C C . THR A 1 172 ? -5.811 1.930 -4.983 1.00 85.50 172 THR A C 1
ATOM 1308 O O . THR A 1 172 ? -4.855 1.400 -4.434 1.00 85.50 172 THR A O 1
ATOM 1311 N N . ASN A 1 173 ? -6.197 1.603 -6.217 1.00 89.31 173 ASN A N 1
ATOM 1312 C CA . ASN A 1 173 ? -5.589 0.528 -6.988 1.00 89.31 173 ASN A CA 1
ATOM 1313 C C . ASN A 1 173 ? -4.969 1.137 -8.243 1.00 89.31 173 ASN A C 1
ATOM 1315 O O . ASN A 1 173 ? -5.619 1.906 -8.957 1.00 89.31 173 ASN A O 1
ATOM 1319 N N . PHE A 1 174 ? -3.707 0.813 -8.509 1.00 93.75 174 PHE A N 1
ATOM 1320 C CA . PHE A 1 174 ? -2.973 1.362 -9.645 1.00 93.75 174 PHE A CA 1
ATOM 1321 C C . PHE A 1 174 ? -2.333 0.248 -10.462 1.00 93.75 174 PHE A C 1
ATOM 1323 O O . PHE A 1 174 ? -1.750 -0.683 -9.915 1.00 93.75 174 PHE A O 1
ATOM 1330 N N . SER A 1 175 ? -2.389 0.376 -11.783 1.00 93.31 175 SER A N 1
ATOM 1331 C CA . SER A 1 175 ? -1.612 -0.457 -12.697 1.00 93.31 175 SER A CA 1
ATOM 1332 C C . SER A 1 175 ? -0.304 0.257 -13.015 1.00 93.31 175 SER A C 1
ATOM 1334 O O . SER A 1 175 ? -0.312 1.249 -13.747 1.00 93.31 175 SER A O 1
ATOM 1336 N N . LEU A 1 176 ? 0.812 -0.241 -12.485 1.00 94.50 176 LEU A N 1
ATOM 1337 C CA . LEU A 1 176 ? 2.157 0.197 -12.850 1.00 94.50 176 LEU A CA 1
ATOM 1338 C C . LEU A 1 176 ? 2.702 -0.728 -13.940 1.00 94.50 176 LEU A C 1
ATOM 1340 O O . LEU A 1 176 ? 2.960 -1.903 -13.694 1.00 94.50 176 LEU A O 1
ATOM 1344 N N . LYS A 1 177 ? 2.917 -0.191 -15.138 1.00 94.75 177 LYS A N 1
ATOM 1345 C CA . LYS A 1 177 ? 3.581 -0.894 -16.234 1.00 94.75 177 LYS A CA 1
ATOM 1346 C C . LYS A 1 177 ? 5.007 -0.387 -16.378 1.00 94.75 177 LYS A C 1
ATOM 1348 O O . LYS A 1 177 ? 5.209 0.802 -16.610 1.00 94.75 177 LYS A O 1
ATOM 1353 N N . LEU A 1 178 ? 5.986 -1.276 -16.269 1.00 92.75 178 LEU A N 1
ATOM 1354 C CA . LEU A 1 178 ? 7.379 -0.989 -16.603 1.00 92.75 178 LEU A CA 1
ATOM 1355 C C . LEU A 1 178 ? 7.694 -1.596 -17.961 1.00 92.75 178 LEU A C 1
ATOM 1357 O O . LEU A 1 178 ? 7.547 -2.799 -18.149 1.00 92.75 178 LEU A O 1
ATOM 1361 N N . GLU A 1 179 ? 8.124 -0.766 -18.894 1.00 90.38 179 GLU A N 1
ATOM 1362 C CA . GLU A 1 179 ? 8.434 -1.142 -20.263 1.00 90.38 179 GLU A CA 1
ATOM 1363 C C . GLU A 1 179 ? 9.912 -0.891 -20.528 1.00 90.38 179 GLU A C 1
ATOM 1365 O O . GLU A 1 179 ? 10.426 0.205 -20.297 1.00 90.38 179 GLU A O 1
ATOM 1370 N N . ASN A 1 180 ? 10.605 -1.931 -20.975 1.00 85.94 180 ASN A N 1
ATOM 1371 C CA . ASN A 1 180 ? 12.030 -1.890 -21.235 1.00 85.94 180 ASN A CA 1
ATOM 1372 C C . ASN A 1 180 ? 12.283 -1.972 -22.742 1.00 85.94 180 ASN A C 1
ATOM 1374 O O . ASN A 1 180 ? 11.929 -2.959 -23.385 1.00 85.94 180 ASN A O 1
ATOM 1378 N N . SER A 1 181 ? 12.933 -0.950 -23.289 1.00 83.50 181 SER A N 1
ATOM 1379 C CA . SER A 1 181 ? 13.409 -0.928 -24.666 1.00 83.50 181 SER A CA 1
ATOM 1380 C C . SER A 1 181 ? 14.921 -1.107 -24.651 1.00 83.50 181 SER A C 1
ATOM 1382 O O . SER A 1 181 ? 15.658 -0.159 -24.381 1.00 83.50 181 SER A O 1
ATOM 1384 N N . VAL A 1 182 ? 15.389 -2.323 -24.942 1.00 76.31 182 VAL A N 1
ATOM 1385 C CA . VAL A 1 182 ? 16.821 -2.652 -24.983 1.00 76.31 182 VAL A CA 1
ATOM 1386 C C . VAL A 1 182 ? 17.308 -2.722 -26.420 1.00 76.31 182 VAL A C 1
ATOM 1388 O O . VAL A 1 182 ? 16.779 -3.481 -27.229 1.00 76.31 182 VAL A O 1
ATOM 1391 N N . ILE A 1 183 ? 18.375 -1.982 -26.704 1.00 70.31 183 ILE A N 1
ATOM 1392 C CA . ILE A 1 183 ? 19.177 -2.134 -27.913 1.00 70.31 183 ILE A CA 1
ATOM 1393 C C . ILE A 1 183 ? 20.508 -2.741 -27.464 1.00 70.31 183 ILE A C 1
ATOM 1395 O O . ILE A 1 183 ? 21.299 -2.096 -26.775 1.00 70.31 183 ILE A O 1
ATOM 1399 N N . ALA A 1 184 ? 20.746 -4.003 -27.813 1.00 65.56 184 ALA A N 1
ATOM 1400 C CA . ALA A 1 184 ? 21.966 -4.721 -27.462 1.00 65.56 184 ALA A CA 1
ATOM 1401 C C . ALA A 1 184 ? 22.598 -5.338 -28.711 1.00 65.56 184 ALA A C 1
ATOM 1403 O O . ALA A 1 184 ? 21.896 -5.809 -29.605 1.00 65.56 184 ALA A O 1
ATOM 1404 N N . ASN A 1 185 ? 23.931 -5.352 -28.767 1.00 62.06 185 ASN A N 1
ATOM 1405 C CA . ASN A 1 185 ? 24.646 -6.118 -29.780 1.00 62.06 185 ASN A CA 1
ATOM 1406 C C . ASN A 1 185 ? 24.636 -7.600 -29.373 1.00 62.06 185 ASN A C 1
ATOM 1408 O O . ASN A 1 185 ? 25.246 -7.969 -28.366 1.00 62.06 185 ASN A O 1
ATOM 1412 N N . SER A 1 186 ? 23.978 -8.447 -30.167 1.00 60.19 186 SER A N 1
ATOM 1413 C CA . SER A 1 186 ? 23.886 -9.895 -29.935 1.00 60.19 186 SER A CA 1
ATOM 1414 C C . SER A 1 186 ? 25.246 -10.606 -29.932 1.00 60.19 186 SER A C 1
ATOM 1416 O O . SER A 1 186 ? 25.361 -11.681 -29.350 1.00 60.19 186 SER A O 1
ATOM 1418 N N . GLN A 1 187 ? 26.289 -10.000 -30.511 1.00 55.44 187 GLN A N 1
ATOM 1419 C CA . GLN A 1 187 ? 27.663 -10.515 -30.483 1.00 55.44 187 GLN A CA 1
ATOM 1420 C C . GLN A 1 187 ? 28.424 -10.162 -29.193 1.00 55.44 187 GLN A C 1
ATOM 1422 O O . GLN A 1 187 ? 29.356 -10.875 -28.832 1.00 55.44 187 GLN A O 1
ATOM 1427 N N . CYS A 1 188 ? 28.043 -9.090 -28.485 1.00 56.41 188 CYS A N 1
ATOM 1428 C CA . CYS A 1 188 ? 28.725 -8.639 -27.261 1.00 56.41 188 CYS A CA 1
ATOM 1429 C C . CYS A 1 188 ? 27.971 -9.017 -25.977 1.00 56.41 188 CYS A C 1
ATOM 1431 O O . CYS A 1 188 ? 28.595 -9.221 -24.940 1.00 56.41 188 CYS A O 1
ATOM 1433 N N . LEU A 1 189 ? 26.639 -9.121 -26.035 1.00 61.84 189 LEU A N 1
ATOM 1434 C CA . LEU A 1 189 ? 25.791 -9.494 -24.902 1.00 61.84 189 LEU A CA 1
ATOM 1435 C C . LEU A 1 189 ? 24.697 -10.480 -25.348 1.00 61.84 189 LEU A C 1
ATOM 1437 O O . LEU A 1 189 ? 23.529 -10.098 -25.456 1.00 61.84 189 LEU A O 1
ATOM 1441 N N . PRO A 1 190 ? 25.032 -11.768 -25.551 1.00 56.88 190 PRO A N 1
ATOM 1442 C CA . PRO A 1 190 ? 24.055 -12.792 -25.939 1.00 56.88 190 PRO A CA 1
ATOM 1443 C C . PRO A 1 190 ? 22.934 -12.992 -24.897 1.00 56.88 190 PRO A C 1
ATOM 1445 O O . PRO A 1 190 ? 21.893 -13.552 -25.216 1.00 56.88 190 PRO A O 1
ATOM 1448 N N . ASN A 1 191 ? 23.123 -12.485 -23.668 1.00 58.16 191 ASN A N 1
ATOM 1449 C CA . ASN A 1 191 ? 22.173 -12.544 -22.552 1.00 58.16 191 ASN A CA 1
ATOM 1450 C C . ASN A 1 191 ? 21.697 -11.157 -22.060 1.00 58.16 191 ASN A C 1
ATOM 1452 O O . ASN A 1 191 ? 21.214 -11.047 -20.931 1.00 58.16 191 ASN A O 1
ATOM 1456 N N . ALA A 1 192 ? 21.780 -10.096 -22.883 1.00 58.66 192 ALA A N 1
ATOM 1457 C CA . ALA A 1 192 ? 21.269 -8.752 -22.534 1.00 58.66 192 ALA A CA 1
ATOM 1458 C C . ALA A 1 192 ? 19.773 -8.734 -22.170 1.00 58.66 192 ALA A C 1
ATOM 1460 O O . ALA A 1 192 ? 19.249 -7.757 -21.632 1.00 58.66 192 ALA A O 1
ATOM 1461 N N . HIS A 1 193 ? 19.081 -9.831 -22.455 1.00 56.50 193 HIS A N 1
ATOM 1462 C CA . HIS A 1 193 ? 17.677 -10.042 -22.185 1.00 56.50 193 HIS A CA 1
ATOM 1463 C C . HIS A 1 193 ? 17.317 -10.041 -20.700 1.00 56.50 193 HIS A C 1
ATOM 1465 O O . HIS A 1 193 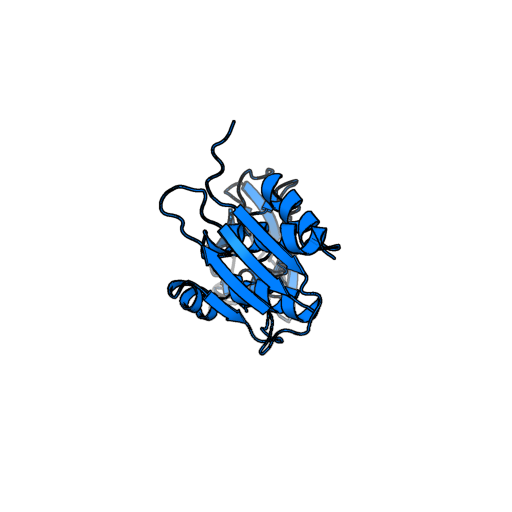? 16.137 -10.056 -20.446 1.00 56.50 193 HIS A O 1
ATOM 1471 N N . GLY A 1 194 ? 18.253 -10.004 -19.744 1.00 59.69 194 GLY A N 1
ATOM 1472 C CA . GLY A 1 194 ? 17.984 -9.802 -18.306 1.00 59.69 194 GLY A CA 1
ATOM 1473 C C . GLY A 1 194 ? 18.764 -8.624 -17.715 1.00 59.69 194 GLY A C 1
ATOM 1474 O O . GLY A 1 194 ? 19.114 -8.642 -16.534 1.00 59.69 194 GLY A O 1
ATOM 1475 N N . SER A 1 195 ? 19.101 -7.649 -18.562 1.00 73.62 195 SER A N 1
ATOM 1476 C CA . SER A 1 195 ? 20.015 -6.547 -18.250 1.00 73.62 195 SER A CA 1
ATOM 1477 C C . SER A 1 195 ? 19.494 -5.562 -17.216 1.00 73.62 195 SER A C 1
ATOM 1479 O O . SER A 1 195 ? 20.299 -4.839 -16.636 1.00 73.62 195 SER A O 1
ATOM 1481 N N . LEU A 1 196 ? 18.189 -5.547 -16.945 1.00 83.88 196 LEU A N 1
ATOM 1482 C CA . LEU A 1 196 ? 17.603 -4.724 -15.899 1.00 83.88 196 LEU A CA 1
ATOM 1483 C C . LEU A 1 196 ? 16.984 -5.581 -14.807 1.00 83.88 196 LEU A C 1
ATOM 1485 O O . LEU A 1 196 ? 16.112 -6.414 -15.049 1.00 83.88 196 LEU A O 1
ATOM 1489 N N . TRP A 1 197 ? 17.423 -5.332 -13.583 1.00 89.06 197 TRP A N 1
ATOM 1490 C CA . TRP A 1 197 ? 16.854 -5.905 -12.376 1.00 89.06 197 TRP A CA 1
ATOM 1491 C C . TRP A 1 197 ? 16.217 -4.791 -11.552 1.00 89.06 197 TRP A C 1
ATOM 1493 O O . TRP A 1 197 ? 16.882 -3.802 -11.263 1.00 89.06 197 TRP A O 1
ATOM 1503 N N . VAL A 1 198 ? 14.941 -4.936 -11.197 1.00 90.81 198 VAL A N 1
ATOM 1504 C CA . VAL A 1 198 ? 14.239 -4.015 -10.297 1.00 90.81 198 VAL A CA 1
ATOM 1505 C C . VAL A 1 198 ? 14.376 -4.518 -8.864 1.00 90.81 198 VAL A C 1
ATOM 1507 O O . VAL A 1 198 ? 13.998 -5.652 -8.564 1.00 90.81 198 VAL A O 1
ATOM 1510 N N . ASP A 1 199 ? 14.911 -3.657 -8.002 1.00 93.12 199 ASP A N 1
ATOM 1511 C CA . ASP A 1 199 ? 15.024 -3.879 -6.560 1.00 93.12 199 ASP A CA 1
ATOM 1512 C C . ASP A 1 199 ? 13.771 -3.298 -5.897 1.00 93.12 199 ASP A C 1
ATOM 1514 O O . ASP A 1 199 ? 13.597 -2.080 -5.798 1.00 93.12 199 ASP A O 1
ATOM 1518 N N . THR A 1 200 ? 12.848 -4.172 -5.513 1.00 92.44 200 THR A N 1
ATOM 1519 C CA . THR A 1 200 ? 11.528 -3.798 -4.985 1.00 92.44 200 THR A CA 1
ATOM 1520 C C . THR A 1 200 ? 11.593 -3.244 -3.570 1.00 92.44 200 THR A C 1
ATOM 1522 O O . THR A 1 200 ? 10.758 -2.414 -3.212 1.00 92.44 200 THR A O 1
ATOM 1525 N N . ALA A 1 201 ? 12.605 -3.635 -2.794 1.00 93.19 201 ALA A N 1
ATOM 1526 C CA . ALA A 1 201 ? 12.844 -3.125 -1.449 1.00 93.19 201 ALA A CA 1
ATOM 1527 C C . ALA A 1 201 ? 13.430 -1.704 -1.469 1.00 93.19 201 ALA A C 1
ATOM 1529 O O . ALA A 1 201 ? 13.197 -0.924 -0.550 1.00 93.19 201 ALA A O 1
ATOM 1530 N N . LYS A 1 202 ? 14.174 -1.337 -2.520 1.00 94.75 202 LYS A N 1
ATOM 1531 C CA . LYS A 1 202 ? 14.651 0.042 -2.732 1.00 94.75 202 LYS A CA 1
ATOM 1532 C C . LYS A 1 202 ? 13.706 0.898 -3.571 1.00 94.75 202 LYS A C 1
ATOM 1534 O O . LYS A 1 202 ? 13.838 2.121 -3.569 1.00 94.75 202 LYS A O 1
ATOM 1539 N N . SER A 1 203 ? 12.778 0.281 -4.297 1.00 94.94 203 SER A N 1
ATOM 1540 C CA . SER A 1 203 ? 11.793 1.004 -5.099 1.00 94.94 203 SER A CA 1
ATOM 1541 C C . SER A 1 203 ? 10.705 1.569 -4.197 1.00 94.94 203 SER A C 1
ATOM 1543 O O . SER A 1 203 ? 9.897 0.820 -3.648 1.00 94.94 203 SER A O 1
ATOM 1545 N N . THR A 1 204 ? 10.691 2.888 -4.039 1.00 95.75 204 THR A N 1
ATOM 1546 C CA . THR A 1 204 ? 9.770 3.579 -3.137 1.00 95.75 204 THR A CA 1
ATOM 1547 C C . THR A 1 204 ? 8.447 3.888 -3.816 1.00 95.75 204 THR A C 1
ATOM 1549 O O . THR A 1 204 ? 8.389 4.195 -5.010 1.00 95.75 204 THR A O 1
ATOM 1552 N N . VAL A 1 205 ? 7.374 3.853 -3.034 1.00 93.00 205 VAL A N 1
ATOM 1553 C CA . VAL A 1 205 ? 6.037 4.228 -3.468 1.00 93.00 205 VAL A CA 1
ATOM 1554 C C . VAL A 1 205 ? 5.336 5.002 -2.359 1.00 93.00 205 VAL A C 1
ATOM 1556 O O . VAL A 1 205 ? 5.337 4.615 -1.196 1.00 93.00 205 VAL A O 1
ATOM 1559 N N . LYS A 1 206 ? 4.737 6.133 -2.720 1.00 91.81 206 LYS A N 1
ATOM 1560 C CA . LYS A 1 206 ? 4.029 7.016 -1.803 1.00 91.81 206 LYS A CA 1
ATOM 1561 C C . LYS A 1 206 ? 2.743 7.489 -2.451 1.00 91.81 206 LYS A C 1
ATOM 1563 O O . LYS A 1 206 ? 2.757 8.207 -3.447 1.00 91.81 206 LYS A O 1
ATOM 1568 N N . LEU A 1 207 ? 1.633 7.136 -1.817 1.00 90.00 207 LEU A N 1
ATOM 1569 C CA . LEU A 1 207 ? 0.311 7.650 -2.137 1.00 90.00 207 LEU A CA 1
ATOM 1570 C C . LEU A 1 207 ? -0.097 8.644 -1.045 1.00 90.00 207 LEU A C 1
ATOM 1572 O O . LEU A 1 207 ? -0.454 8.208 0.053 1.00 90.00 207 LEU A O 1
ATOM 1576 N N . PRO A 1 208 ? -0.015 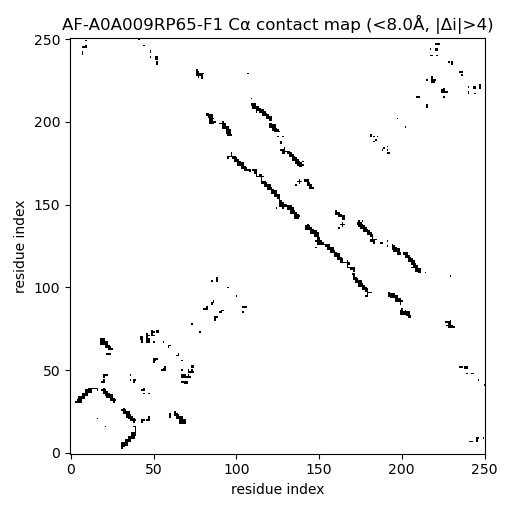9.966 -1.279 1.00 87.94 208 PRO A N 1
ATOM 1577 C CA . PRO A 1 208 ? -0.571 10.940 -0.352 1.00 87.94 208 PRO A CA 1
ATOM 1578 C C . PRO A 1 208 ? -2.075 10.704 -0.218 1.00 87.94 208 PRO A C 1
ATOM 1580 O O . PRO A 1 208 ? -2.807 10.673 -1.210 1.00 87.94 208 PRO A O 1
ATOM 1583 N N . HIS A 1 209 ? -2.527 10.489 1.010 1.00 83.19 209 HIS A N 1
ATOM 1584 C CA . HIS A 1 209 ? -3.898 10.098 1.281 1.00 83.19 209 HIS A CA 1
ATOM 1585 C C . HIS A 1 209 ? -4.412 10.736 2.564 1.00 83.19 209 HIS A C 1
ATOM 1587 O O . HIS A 1 209 ? -3.662 11.049 3.489 1.00 83.19 209 HIS A O 1
ATOM 1593 N N . LYS A 1 210 ? -5.733 10.852 2.627 1.00 78.62 210 LYS A N 1
ATOM 1594 C CA . LYS A 1 210 ? -6.484 11.008 3.866 1.00 78.62 210 LYS A CA 1
ATOM 1595 C C . LYS A 1 210 ? -7.298 9.750 4.106 1.00 78.62 210 LYS A C 1
ATOM 1597 O O . LYS A 1 210 ? -7.542 8.960 3.198 1.00 78.62 210 LYS A O 1
ATOM 1602 N N . LEU A 1 211 ? -7.754 9.574 5.332 1.00 69.88 211 LEU A N 1
ATOM 1603 C CA . LEU A 1 211 ? -8.764 8.570 5.618 1.00 69.88 211 LEU A CA 1
ATOM 1604 C C . LEU A 1 211 ? -10.124 9.032 5.094 1.00 69.88 211 LEU A C 1
ATOM 1606 O O . LEU A 1 211 ? -10.464 10.211 5.211 1.00 69.88 211 LEU A O 1
ATOM 1610 N N . LYS A 1 212 ? -10.918 8.107 4.542 1.00 66.00 212 LYS A N 1
ATOM 1611 C CA . LYS A 1 212 ? -12.318 8.392 4.190 1.00 66.00 212 LYS A CA 1
ATOM 1612 C C . LYS A 1 212 ? -13.053 8.938 5.421 1.00 66.00 212 LYS A C 1
ATOM 1614 O O . LYS A 1 212 ? -12.861 8.427 6.522 1.00 66.00 212 LYS A O 1
ATOM 1619 N N . ASN A 1 213 ? -13.906 9.948 5.228 1.00 49.56 213 ASN A N 1
ATOM 1620 C CA . ASN A 1 213 ? -14.502 10.754 6.309 1.00 49.56 213 ASN A CA 1
ATOM 1621 C C . ASN A 1 213 ? -15.271 9.946 7.381 1.00 49.56 213 ASN A C 1
ATOM 1623 O O . ASN A 1 213 ? -15.398 10.419 8.504 1.00 49.56 213 ASN A O 1
ATOM 1627 N N . GLY A 1 214 ? -15.722 8.722 7.080 1.00 46.56 214 GLY A N 1
ATOM 1628 C CA . GLY A 1 214 ? -16.230 7.784 8.088 1.00 46.56 214 GLY A CA 1
ATOM 1629 C C . GLY A 1 214 ? -15.109 7.159 8.918 1.00 46.56 214 GLY A C 1
ATOM 1630 O O . GLY A 1 214 ? -15.085 7.296 10.127 1.00 46.56 214 GLY A O 1
ATOM 1631 N N . ILE A 1 215 ? -14.118 6.546 8.277 1.00 51.09 215 ILE A N 1
ATOM 1632 C CA . ILE A 1 215 ? -13.030 5.804 8.937 1.00 51.09 215 ILE A CA 1
ATOM 1633 C C . ILE A 1 215 ? -12.097 6.730 9.725 1.00 51.09 215 ILE A C 1
ATOM 1635 O O . ILE A 1 215 ? -11.655 6.374 10.810 1.00 51.09 215 ILE A O 1
ATOM 1639 N N . ALA A 1 216 ? -11.845 7.942 9.222 1.00 45.25 216 ALA A N 1
ATOM 1640 C CA . ALA A 1 216 ? -11.039 8.950 9.911 1.00 45.25 216 ALA A CA 1
ATOM 1641 C C . ALA A 1 216 ? -11.626 9.311 11.282 1.00 45.25 216 ALA A C 1
ATOM 1643 O O . ALA A 1 216 ? -10.901 9.345 12.277 1.00 45.25 216 ALA A O 1
ATOM 1644 N N . ALA A 1 217 ? -12.944 9.541 11.329 1.00 39.19 217 ALA A N 1
ATOM 1645 C CA . ALA A 1 217 ? -13.657 9.814 12.568 1.00 39.19 217 ALA A CA 1
ATOM 1646 C C . ALA A 1 217 ? -13.497 8.638 13.539 1.00 39.19 217 ALA A C 1
ATOM 1648 O O . ALA A 1 217 ? -13.135 8.843 14.691 1.00 39.19 217 ALA A O 1
ATOM 1649 N N . LEU A 1 218 ? -13.638 7.410 13.039 1.00 40.31 218 LEU A N 1
ATOM 1650 C CA . LEU A 1 218 ? -13.563 6.183 13.829 1.00 40.31 218 LEU A CA 1
ATOM 1651 C C . LEU A 1 218 ? -12.152 5.963 14.397 1.00 40.31 218 LEU A C 1
ATOM 1653 O O . LEU A 1 218 ? -12.004 5.803 15.602 1.00 40.31 218 LEU A O 1
ATOM 1657 N N . SER A 1 219 ? -11.093 6.066 13.587 1.00 43.69 219 SER A N 1
ATOM 1658 C CA . SER A 1 219 ? -9.708 5.934 14.063 1.00 43.69 219 SER A CA 1
ATOM 1659 C C . SER A 1 219 ? -9.327 7.004 15.098 1.00 43.69 219 SER A C 1
ATOM 1661 O O . SER A 1 219 ? -8.600 6.704 16.044 1.00 43.69 219 SER A O 1
ATOM 1663 N N . MET A 1 220 ? -9.816 8.243 14.961 1.00 42.72 220 MET A N 1
ATOM 1664 C CA . MET A 1 220 ? -9.574 9.315 15.943 1.00 42.72 220 MET A CA 1
ATOM 1665 C C . MET A 1 220 ? -10.373 9.117 17.241 1.00 42.72 220 MET A C 1
ATOM 1667 O O . MET A 1 220 ? -9.937 9.536 18.319 1.00 42.72 220 MET A O 1
ATOM 1671 N N . THR A 1 221 ? -11.534 8.461 17.176 1.00 42.25 221 THR A N 1
ATOM 1672 C CA . THR A 1 221 ? -12.279 8.038 18.369 1.00 42.25 221 THR A CA 1
ATOM 1673 C C . THR A 1 221 ? -11.683 6.787 19.024 1.00 42.25 221 THR A C 1
ATOM 1675 O O . THR A 1 221 ? -11.992 6.523 20.172 1.00 42.25 221 THR A O 1
ATOM 1678 N N . LEU A 1 222 ? -10.806 6.032 18.361 1.00 39.03 222 LEU A N 1
ATOM 1679 C CA . LEU A 1 222 ? -10.194 4.821 18.928 1.00 39.03 222 LEU A CA 1
ATOM 1680 C C . LEU A 1 222 ? -8.813 5.061 19.548 1.00 39.03 222 LEU A C 1
ATOM 1682 O O . LEU A 1 222 ? -8.399 4.316 20.431 1.00 39.03 222 LEU A O 1
ATOM 1686 N N . ALA A 1 223 ? -8.088 6.095 19.113 1.00 39.09 223 ALA A N 1
ATOM 1687 C CA . ALA A 1 223 ? -6.734 6.358 19.589 1.00 39.09 223 ALA A CA 1
ATOM 1688 C C . ALA A 1 223 ? -6.383 7.854 19.576 1.00 39.09 223 ALA A C 1
ATOM 1690 O O . ALA A 1 223 ? -6.826 8.612 18.716 1.00 39.09 223 ALA A O 1
ATOM 1691 N N . THR A 1 224 ? -5.502 8.277 20.490 1.00 37.91 224 THR A N 1
ATOM 1692 C CA . THR A 1 224 ? -4.808 9.582 20.428 1.00 37.91 224 THR A CA 1
ATOM 1693 C C . THR A 1 224 ? -3.867 9.686 19.221 1.00 37.91 224 THR A C 1
ATOM 1695 O O . THR A 1 224 ? -3.482 10.787 18.833 1.00 37.91 224 THR A O 1
ATOM 1698 N N . LYS A 1 225 ? -3.529 8.548 18.597 1.00 38.03 225 LYS A N 1
ATOM 1699 C CA . LYS A 1 225 ? -2.842 8.439 17.306 1.00 38.03 225 LYS A CA 1
ATOM 1700 C C . LYS A 1 225 ? -3.618 7.461 16.409 1.00 38.03 225 LYS A C 1
ATOM 1702 O O . LYS A 1 225 ? -3.439 6.252 16.566 1.00 38.03 225 LYS A O 1
ATOM 1707 N N . PRO A 1 226 ? -4.497 7.944 15.511 1.00 40.44 226 PRO A N 1
ATOM 1708 C CA . PRO A 1 226 ? -5.335 7.084 14.682 1.00 40.44 226 PRO A CA 1
ATOM 1709 C C . PRO A 1 226 ? -4.465 6.134 13.861 1.00 40.44 226 PRO A C 1
ATOM 1711 O O . PRO A 1 226 ? -3.523 6.555 13.192 1.00 40.44 226 PRO A O 1
ATOM 1714 N N . THR A 1 227 ? -4.771 4.848 13.942 1.00 42.66 227 THR A N 1
ATOM 1715 C CA . THR A 1 227 ? -3.978 3.784 13.335 1.00 42.66 227 THR A CA 1
ATOM 1716 C C . THR A 1 227 ? -4.923 2.838 12.596 1.00 42.66 227 THR A C 1
ATOM 1718 O O . THR A 1 227 ? -5.972 2.465 13.115 1.00 42.66 227 THR A O 1
ATOM 1721 N N . ILE A 1 228 ? -4.608 2.539 11.337 1.00 47.22 228 ILE A N 1
ATOM 1722 C CA . ILE A 1 228 ? -5.512 1.843 10.417 1.00 47.22 228 ILE A CA 1
ATOM 1723 C C . ILE A 1 228 ? -5.163 0.356 10.434 1.00 47.22 228 ILE A C 1
ATOM 1725 O O . ILE A 1 228 ? -4.083 -0.018 9.980 1.00 47.22 228 ILE A O 1
ATOM 1729 N N . ALA A 1 229 ? -6.076 -0.473 10.934 1.00 45.66 229 ALA A N 1
ATOM 1730 C CA . ALA A 1 229 ? -6.050 -1.913 10.707 1.00 45.66 229 ALA 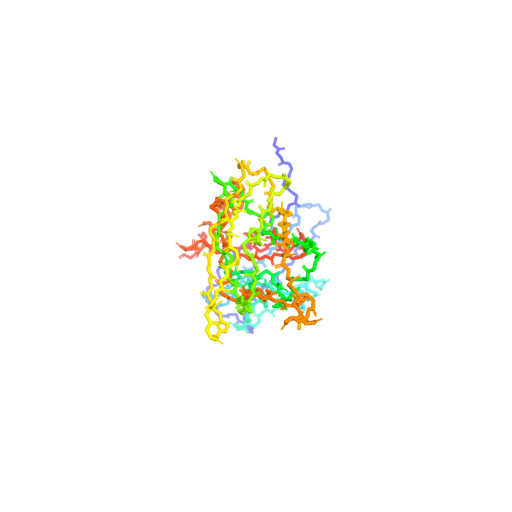A CA 1
ATOM 1731 C C . ALA A 1 229 ? -6.622 -2.203 9.309 1.00 45.66 229 ALA A C 1
ATOM 1733 O O . ALA A 1 229 ? -7.656 -1.642 8.937 1.00 45.66 229 ALA A O 1
ATOM 1734 N N . ILE A 1 230 ? -5.935 -3.032 8.521 1.00 46.16 230 ILE A N 1
ATOM 1735 C CA . ILE A 1 230 ? -6.446 -3.510 7.232 1.00 46.16 230 ILE A CA 1
ATOM 1736 C C . ILE A 1 230 ? -7.251 -4.768 7.542 1.00 46.16 230 ILE A C 1
ATOM 1738 O O . ILE A 1 230 ? -6.682 -5.782 7.926 1.00 46.16 230 ILE A O 1
ATOM 1742 N N . ASP A 1 231 ? -8.568 -4.672 7.420 1.00 41.00 231 ASP A N 1
ATOM 1743 C CA . ASP A 1 231 ? -9.475 -5.798 7.613 1.00 41.00 231 ASP A CA 1
ATOM 1744 C C . ASP A 1 231 ? -9.788 -6.440 6.253 1.00 41.00 231 ASP A C 1
ATOM 1746 O O . ASP A 1 231 ? -10.251 -5.757 5.335 1.00 41.00 231 ASP A O 1
ATOM 1750 N N . ASP A 1 232 ? -9.509 -7.734 6.112 1.00 41.16 232 ASP A N 1
ATOM 1751 C CA . ASP A 1 232 ? -9.913 -8.557 4.968 1.00 41.16 232 ASP A CA 1
ATOM 1752 C C . ASP A 1 232 ? -11.325 -9.159 5.151 1.00 41.16 232 ASP A C 1
ATOM 1754 O O . ASP A 1 232 ? -11.858 -9.791 4.237 1.00 41.16 232 ASP A O 1
ATOM 1758 N N . GLN A 1 233 ? -11.971 -8.914 6.299 1.00 37.91 233 GLN A N 1
ATOM 1759 C CA . GLN A 1 233 ? -13.270 -9.445 6.711 1.00 37.91 233 GLN A CA 1
ATOM 1760 C C . GLN A 1 233 ? -14.244 -8.303 7.045 1.00 37.91 233 GLN A C 1
ATOM 1762 O O . GLN A 1 233 ? -14.420 -7.951 8.201 1.00 37.91 233 GLN A O 1
ATOM 1767 N N . SER A 1 234 ? -14.967 -7.772 6.051 1.00 40.41 234 SER A N 1
ATOM 1768 C CA . SER A 1 234 ? -15.800 -6.543 6.099 1.00 40.41 234 SER A CA 1
ATOM 1769 C C . SER A 1 234 ? -16.720 -6.283 7.318 1.00 40.41 234 SER A C 1
ATOM 1771 O O . SER A 1 234 ? -17.252 -5.179 7.440 1.00 40.41 234 SER A O 1
ATOM 1773 N N . GLY A 1 235 ? -16.969 -7.260 8.194 1.00 37.12 235 GLY A N 1
ATOM 1774 C CA . GLY A 1 235 ? -17.741 -7.111 9.433 1.00 37.12 235 GLY A CA 1
ATOM 1775 C C . GLY A 1 235 ? -16.917 -6.838 10.701 1.00 37.12 235 GLY A C 1
ATOM 1776 O O . GLY A 1 235 ? -17.452 -6.241 11.638 1.00 37.12 235 GLY A O 1
ATOM 1777 N N . ALA A 1 236 ? -15.638 -7.223 10.749 1.00 42.75 236 ALA A N 1
ATOM 1778 C CA . ALA A 1 236 ? -14.827 -7.125 11.964 1.00 42.75 236 ALA A CA 1
ATOM 1779 C C . ALA A 1 236 ? -14.433 -5.673 12.271 1.00 42.75 236 ALA A C 1
ATOM 1781 O O . ALA A 1 236 ? -14.466 -5.255 13.429 1.00 42.75 236 ALA A O 1
ATOM 1782 N N . LEU A 1 237 ? -14.174 -4.868 11.239 1.00 48.47 237 LEU A N 1
ATOM 1783 C CA . LEU A 1 237 ? -13.849 -3.452 11.353 1.00 48.47 237 LEU A CA 1
ATOM 1784 C C . LEU A 1 237 ? -14.994 -2.665 12.001 1.00 48.47 237 LEU A C 1
ATOM 1786 O O . LEU A 1 237 ? -14.751 -1.922 12.943 1.00 48.47 237 LEU A O 1
ATOM 1790 N N . ASN A 1 238 ? -16.245 -2.856 11.567 1.00 45.62 238 ASN A N 1
ATOM 1791 C CA . ASN A 1 238 ? -17.398 -2.153 12.150 1.00 45.62 238 ASN A CA 1
ATOM 1792 C C . ASN A 1 238 ? -17.600 -2.494 13.631 1.00 45.62 238 ASN A C 1
ATOM 1794 O O . ASN A 1 238 ? -17.912 -1.612 14.428 1.00 45.62 238 ASN A O 1
ATOM 1798 N N . ILE A 1 239 ? -17.383 -3.752 14.011 1.00 47.75 239 ILE A N 1
ATOM 1799 C CA . ILE A 1 239 ? -17.491 -4.194 15.404 1.00 47.75 239 ILE A CA 1
ATOM 1800 C C . ILE A 1 239 ? -16.338 -3.603 16.230 1.00 47.75 239 ILE A C 1
ATOM 1802 O O . ILE A 1 239 ? -16.594 -2.952 17.241 1.00 47.75 239 ILE A O 1
ATOM 1806 N N . ALA A 1 240 ? -15.092 -3.707 15.752 1.00 51.94 240 ALA A N 1
ATOM 1807 C CA . ALA A 1 240 ? -13.905 -3.090 16.359 1.00 51.94 240 ALA A CA 1
ATOM 1808 C C . ALA A 1 240 ? -14.091 -1.589 16.617 1.00 51.94 240 ALA A C 1
ATOM 1810 O O . ALA A 1 240 ? -13.717 -1.056 17.664 1.00 51.94 240 ALA A O 1
ATOM 1811 N N . ILE A 1 241 ? -14.691 -0.922 15.633 1.00 50.47 241 ILE A N 1
ATOM 1812 C CA . ILE A 1 241 ? -14.962 0.501 15.636 1.00 50.47 241 ILE A CA 1
ATOM 1813 C C . ILE A 1 241 ? -15.921 0.875 16.758 1.00 50.47 241 ILE A C 1
ATOM 1815 O O . ILE A 1 241 ? -15.567 1.708 17.588 1.00 50.47 241 ILE A O 1
ATOM 1819 N N . ILE A 1 242 ? -17.116 0.282 16.802 1.00 50.22 242 ILE A N 1
ATOM 1820 C CA . ILE A 1 242 ? -18.116 0.688 17.798 1.00 50.22 242 ILE A CA 1
ATOM 1821 C C . ILE A 1 242 ? -17.572 0.391 19.201 1.00 50.22 242 ILE A C 1
ATOM 1823 O O . ILE A 1 242 ? -17.675 1.220 20.104 1.00 50.22 242 ILE A O 1
ATOM 1827 N N . LEU A 1 243 ? -16.894 -0.743 19.365 1.00 54.25 243 LEU A N 1
ATOM 1828 C CA . LEU A 1 243 ? -16.343 -1.167 20.644 1.00 54.25 243 LEU A CA 1
ATOM 1829 C C . LEU A 1 243 ? -15.305 -0.213 21.212 1.00 54.25 243 LEU A C 1
ATOM 1831 O O . LEU A 1 243 ? -15.394 0.163 22.381 1.00 54.25 243 LEU A O 1
ATOM 1835 N N . GLY A 1 244 ? -14.335 0.215 20.409 1.00 51.06 244 GLY A N 1
ATOM 1836 C CA . GLY A 1 244 ? -13.338 1.124 20.947 1.00 51.06 244 GLY A CA 1
ATOM 1837 C C . GLY A 1 244 ? -13.835 2.576 21.070 1.00 51.06 244 GLY A C 1
ATOM 1838 O O . GLY A 1 244 ? -13.281 3.315 21.882 1.00 51.06 244 GLY A O 1
ATOM 1839 N N . GLN A 1 245 ? -14.886 2.998 20.345 1.00 47.25 245 GLN A N 1
ATOM 1840 C CA . GLN A 1 245 ? -15.521 4.305 20.584 1.00 47.25 245 GLN A CA 1
ATOM 1841 C C . GLN A 1 245 ? -16.162 4.369 21.969 1.00 47.25 245 GLN A C 1
ATOM 1843 O O . GLN A 1 245 ? -15.954 5.336 22.707 1.00 47.25 245 GLN A O 1
ATOM 1848 N N . VAL A 1 246 ? -16.916 3.329 22.334 1.00 50.41 246 VAL A N 1
ATOM 1849 C CA . VAL A 1 246 ? -17.524 3.251 23.663 1.00 50.41 246 VAL A CA 1
ATOM 1850 C C . VAL A 1 246 ? -16.432 3.125 24.732 1.00 50.41 246 VAL A C 1
ATOM 1852 O O . VAL A 1 246 ? -16.491 3.821 25.741 1.00 50.41 246 VAL A O 1
ATOM 1855 N N . ALA A 1 247 ? -15.375 2.346 24.478 1.00 44.97 247 ALA A N 1
ATOM 1856 C CA . ALA A 1 247 ? -14.246 2.220 25.397 1.00 44.97 247 ALA A CA 1
ATOM 1857 C C . ALA A 1 247 ? -13.499 3.543 25.656 1.00 44.97 247 ALA A C 1
ATOM 1859 O O . ALA A 1 247 ? -13.218 3.856 26.810 1.00 44.97 247 ALA A O 1
ATOM 1860 N N . LYS A 1 248 ? -13.197 4.343 24.619 1.00 43.06 248 LYS A N 1
ATOM 1861 C CA . LYS A 1 248 ? -12.511 5.640 24.786 1.00 43.06 248 LYS A CA 1
ATOM 1862 C C . LYS A 1 248 ? -13.339 6.629 25.598 1.00 43.06 248 LYS A C 1
ATOM 1864 O O . LYS A 1 248 ? -12.774 7.346 26.409 1.00 43.06 248 LYS A O 1
ATOM 1869 N N . ASN A 1 249 ? -14.654 6.681 25.394 1.00 47.47 249 ASN A N 1
ATOM 1870 C CA . ASN A 1 249 ? -15.521 7.595 26.146 1.00 47.47 249 ASN A CA 1
ATOM 1871 C C . ASN A 1 249 ? -15.598 7.258 27.647 1.00 47.47 249 ASN A C 1
ATOM 1873 O O . ASN A 1 249 ? -16.122 8.055 28.422 1.00 47.47 249 ASN A O 1
ATOM 1877 N N . MET A 1 250 ? -15.107 6.085 28.053 1.00 40.50 250 MET A N 1
ATOM 1878 C CA . MET A 1 250 ? -15.140 5.599 29.432 1.00 40.50 250 MET A CA 1
ATOM 1879 C C . MET A 1 250 ? -13.764 5.530 30.111 1.00 40.50 250 MET A C 1
ATOM 1881 O O . MET A 1 250 ? -13.682 5.114 31.274 1.00 40.50 250 MET A O 1
ATOM 1885 N N . LEU A 1 251 ? -12.699 5.914 29.398 1.00 38.06 251 LEU A N 1
ATOM 1886 C CA . LEU A 1 251 ? -11.337 6.103 29.910 1.00 38.06 251 LEU A CA 1
ATOM 1887 C C . LEU A 1 251 ? -11.078 7.590 30.166 1.00 38.06 251 LEU A C 1
ATOM 1889 O O . LEU A 1 251 ? -10.466 7.880 31.218 1.00 38.06 251 LEU A O 1
#

Solvent-accessible surface area (backbone atoms only — not comparable to full-atom values): 13611 Å² total; per-residue (Å²): 130,84,80,71,78,62,44,79,46,73,42,80,42,94,57,86,55,88,66,31,11,39,37,32,48,47,76,52,98,80,66,59,37,31,40,38,40,37,24,58,48,74,54,14,46,53,8,34,49,22,31,63,54,24,74,83,49,43,62,44,44,80,72,40,50,34,72,32,43,52,78,40,70,73,45,78,62,56,49,74,77,73,64,52,24,41,35,62,70,70,43,74,68,48,66,44,32,91,38,72,44,81,41,79,46,74,50,65,82,62,49,34,55,74,40,42,42,33,34,31,50,25,33,38,35,45,49,64,35,32,85,86,13,30,39,38,34,25,33,73,84,29,78,18,32,68,44,78,54,45,37,84,52,98,56,68,44,79,48,72,42,62,34,38,37,73,56,64,48,97,57,46,65,43,44,40,34,41,38,42,46,79,42,64,54,66,89,81,40,79,66,54,56,56,31,32,32,40,42,21,77,69,12,36,40,45,68,46,59,43,56,36,79,67,57,40,54,46,28,53,44,58,33,103,66,59,67,73,56,63,69,95,50,89,64,44,57,61,52,42,43,57,53,33,38,55,51,50,79,73,108

pLDDT: mean 71.77, std 17.74, range [30.77, 96.44]

Foldseek 3Di:
DPPQQEEEAEAADPDADPFAWKWFWDDDPDDHIYIYIYGHDLLSLVQVLQLLLDPVNVVVRVVGMDHGGSDDDRDPLQDFQDAWWLVSQVDDKDFAFQDKDKDKRADFQQWFFPWWKKWKWKKWFAAQFDPPKKKWKAKQNHTFWMDHRHDHDPGTDIDMIMGIHPTGDRGRMIIIIIHTDTDHDCVVCVPSRRRMITDGVRITIDGHTDGDPVQNVQQVLQDVDRGDRRDPPVPSVVSSRVSSNNVSVVD

Mean predicted aligned error: 14.44 Å

Secondary structure (DSSP, 8-state):
------EEEEEE-SS--SSSEEEEEE--SSS--EEEEEESSHHHHHHHHHHHT-HHHHGGGGGSEEEE-S--PPPGGGS-----BTGGGTPPPEEE-SS-EEEEEE--TTEEE-S--EEEEEEEE-S-PPTT-EEEEEETTEEEEEEE-----SS-EEEEEEEE-SS--SSSEEEEEEEEE----TTT-TTGGG-EEEEEEEEEEE--EEE-HHHHHHHHHH-SS------SSTTHHHHHHHHHHHHHTT-

Organism: NCBI:txid1310630

Nearest PDB structures (foldseek):
  9fmt-assembly1_C  TM=3.728E-01  e=1.082E-07  Escherichia coli
  6yg8-assembly1_A  TM=3.731E-01  e=1.715E-07  Escherichia coli
  9fmt-assembly1_D  TM=3.462E-01  e=1.362E-07  Escherichia coli
  6yg8-assembly1_C  TM=3.488E-01  e=3.421E-07  Escherichia coli
  6yg8-assembly1_E  TM=3.693E-01  e=3.836E-06  Escherichia coli

Sequence (251 aa):
NPETNFIIEVIRSASPLKGGALVQIAKPAEGVPTLSITYHTPQELTAAINGLINPTYVQQLDTGSAIFPTTISAPAWAQFKKIDTLADLGIQDFRLNHAEKNLFLDFPAVWQPTDILQGQIALRIQSGLLQGSNITAWINGGLAGSMKTADLASDPVNRQFNIFAKEISNTTNFSLKLENSVIANSQCLPNAHGSLWVDTAKSTVKLPHKLKNGIAALSMTLATKPTIAIDDQSGALNIAIILGQVAKNML

Radius of gyration: 25.8 Å; Cα contacts (8 Å, |Δi|>4): 545; chains: 1; bounding box: 71×33×72 Å